Protein AF-A0A7Z1R2V1-F1 (afdb_monomer_lite)

Foldseek 3Di:
DDDDDDDDDDDDDDDDDDDDDDDDDDDDDDDDDDDDDDDDDDDDDDDDDDDDDDDPPDDDPPPAAEDECQVPDPPRLQVVLVVCLVVVDFWYKYKHQAPVSVVQNCVSLVVLVWDWDWDDPPPRIIIITIGRDCVSVVVVVCPPPPPDPPPPPPPCVPPVDDQAEEEEEEACFQDDDDRVVRNVVVLVVLLVLLVDPDHGQEYEYEHNRQVCQFPPRPCVVSLVSCVVSNYAYEYEPSNCVVVVGPVGRHHHYYDTPVVVVSSVSRGPYYHYD

Sequence (273 aa):
MSRYTVKVWVFCWVSVWSRLSTPRPSMTTSCRVGSPSMIPPTNSVRRDASSTGVGIESQPEVSVREIDVRSLACPGPVLRLRELLDAGERQLRFHVADQLSRSNVTRFAASRGAEVVVDDPGDGSFVLTITAGTAAARAQADKAALLACDVPADTAAATGARRPQVVQVTGATMGAGDDELGALLLRSFLKTQAQLERRPDTIVFYNRGVFLCCEGSPLLDDLRALEEAGVEIIACGTCLNFFELVDRFAVGRVTDMLEIAGRLAGAGSIVRP

Secondary structure (DSSP, 8-state):
-----------------------PPP--------------------------------------EEEE-TTPPTTHHHHHHHHHHHTT--EEEEEESSHHHHHHHHHHHHHTTEEEEEE--SSS-EEEEEEE-GGGGGGGS-TTTSS------SGGGGT-PPPPEEEEE-SSSSSSS-HHHHHHHHHHHHHHHTTSSS--SEEEE-GGGGGGGBTT-TTHHHHHHHHHTT-EEEEEHHHHHHTT-GGGB-SSEEE-HHHHHHHHHT-SEEE--

pLDDT: mean 71.89, std 26.33, range [25.78, 98.44]

Structure (mmCIF, N/CA/C/O backbone):
data_AF-A0A7Z1R2V1-F1
#
_entry.id   AF-A0A7Z1R2V1-F1
#
loop_
_atom_site.group_PDB
_atom_site.id
_atom_site.type_symbol
_atom_site.label_atom_id
_atom_site.label_alt_id
_atom_site.label_comp_id
_atom_site.label_asym_id
_atom_site.label_entity_id
_atom_site.label_seq_id
_atom_site.pdbx_PDB_ins_code
_atom_site.Cartn_x
_atom_site.Cartn_y
_atom_site.Cartn_z
_atom_site.occupancy
_atom_site.B_iso_or_equiv
_atom_site.auth_seq_id
_atom_site.auth_comp_id
_atom_site.auth_asym_id
_atom_site.auth_atom_id
_atom_site.pdbx_PDB_model_num
ATOM 1 N N . MET A 1 1 ? 47.683 -11.686 -16.803 1.00 46.91 1 MET A N 1
ATOM 2 C CA . MET A 1 1 ? 48.077 -10.407 -17.433 1.00 46.91 1 MET A CA 1
ATOM 3 C C . MET A 1 1 ? 47.339 -10.265 -18.755 1.00 46.91 1 MET A C 1
ATOM 5 O O . MET A 1 1 ? 47.700 -10.948 -19.695 1.00 46.91 1 MET A O 1
ATOM 9 N N . SER A 1 2 ? 46.304 -9.428 -18.816 1.00 37.38 2 SER A N 1
ATOM 10 C CA . SER A 1 2 ? 45.979 -8.617 -19.998 1.00 37.38 2 SER A CA 1
ATOM 11 C C . SER A 1 2 ? 44.921 -7.595 -19.578 1.00 37.38 2 SER A C 1
ATOM 13 O O . SER A 1 2 ? 43.865 -7.960 -19.068 1.00 37.38 2 SER A O 1
ATOM 15 N N . ARG A 1 3 ? 45.289 -6.319 -19.674 1.00 40.97 3 ARG A N 1
ATOM 16 C CA . ARG A 1 3 ? 44.510 -5.121 -19.337 1.00 40.97 3 ARG A CA 1
ATOM 17 C C . ARG A 1 3 ? 43.962 -4.552 -20.640 1.00 40.97 3 ARG A C 1
ATOM 19 O O . ARG A 1 3 ? 44.794 -4.399 -21.513 1.00 40.97 3 ARG A O 1
ATOM 26 N N . TYR A 1 4 ? 42.698 -4.136 -20.727 1.00 37.12 4 TYR A N 1
ATOM 27 C CA . TYR A 1 4 ? 42.241 -3.018 -21.585 1.00 37.12 4 TYR A CA 1
ATOM 28 C C . TYR A 1 4 ? 40.873 -2.536 -21.054 1.00 37.12 4 TYR A C 1
ATOM 30 O O . TYR A 1 4 ? 39.927 -3.310 -21.023 1.00 37.12 4 TYR A O 1
ATOM 38 N N . THR A 1 5 ? 40.803 -1.437 -20.299 1.00 34.72 5 THR A N 1
ATOM 39 C CA . THR A 1 5 ? 40.659 -0.010 -20.680 1.00 34.72 5 THR A CA 1
ATOM 40 C C . THR A 1 5 ? 39.203 0.461 -20.642 1.00 34.72 5 THR A C 1
ATOM 42 O O . THR A 1 5 ? 38.379 0.129 -21.487 1.00 34.72 5 THR A O 1
ATOM 45 N N . VAL A 1 6 ? 38.950 1.286 -19.628 1.00 32.72 6 VAL A N 1
ATOM 46 C CA . VAL A 1 6 ? 37.738 2.048 -19.317 1.00 32.72 6 VAL A CA 1
ATOM 47 C C . VAL A 1 6 ? 37.502 3.132 -20.376 1.00 32.72 6 VAL A C 1
ATOM 49 O O . VAL A 1 6 ? 38.434 3.848 -20.741 1.00 32.72 6 VAL A O 1
ATOM 52 N N . LYS A 1 7 ? 36.252 3.311 -20.822 1.00 34.06 7 LYS A N 1
ATOM 53 C CA . LYS A 1 7 ? 35.793 4.548 -21.473 1.00 34.06 7 LYS A CA 1
ATOM 54 C C . LYS A 1 7 ? 34.734 5.209 -20.598 1.00 34.06 7 LYS A C 1
ATOM 56 O O . LYS A 1 7 ? 33.601 4.753 -20.520 1.00 34.06 7 LYS A O 1
ATOM 61 N N . VAL A 1 8 ? 35.161 6.284 -19.945 1.00 29.56 8 VAL A N 1
ATOM 62 C CA . VAL A 1 8 ? 34.332 7.253 -19.230 1.00 29.56 8 VAL A CA 1
ATOM 63 C C . VAL A 1 8 ? 33.624 8.127 -20.266 1.00 29.56 8 VAL A C 1
ATOM 65 O O . VAL A 1 8 ? 34.289 8.689 -21.135 1.00 29.56 8 VAL A O 1
ATOM 68 N N . TRP A 1 9 ? 32.304 8.272 -20.165 1.00 29.30 9 TRP A N 1
ATOM 69 C CA . TRP A 1 9 ? 31.582 9.388 -20.775 1.00 29.30 9 TRP A CA 1
ATOM 70 C C . TRP A 1 9 ? 31.126 10.325 -19.661 1.00 29.30 9 TRP A C 1
ATOM 72 O O . TRP A 1 9 ? 30.233 10.009 -18.883 1.00 29.30 9 TRP A O 1
ATOM 82 N N . VAL A 1 10 ? 31.799 11.471 -19.584 1.00 30.80 10 VAL A N 1
ATOM 83 C CA . VAL A 1 10 ? 31.373 12.642 -18.820 1.00 30.80 10 VAL A CA 1
ATOM 84 C C . VAL A 1 10 ? 30.364 13.387 -19.687 1.00 30.80 10 VAL A C 1
ATOM 86 O O . VAL A 1 10 ? 30.723 13.823 -20.778 1.00 30.80 10 VAL A O 1
ATOM 89 N N . PHE A 1 11 ? 29.134 13.575 -19.211 1.00 28.97 11 PHE A N 1
ATOM 90 C CA . PHE A 1 11 ? 28.284 14.660 -19.699 1.00 28.97 11 PHE A CA 1
ATOM 91 C C . PHE A 1 11 ? 27.876 15.549 -18.535 1.00 28.97 11 PHE A C 1
ATOM 93 O O . PHE A 1 11 ? 27.272 15.113 -17.558 1.00 28.97 11 PHE A O 1
ATOM 100 N N . CYS A 1 12 ? 28.316 16.797 -18.652 1.00 27.92 12 CYS A N 1
ATOM 101 C CA . CYS A 1 12 ? 28.167 17.849 -17.672 1.00 27.92 12 CYS A CA 1
ATOM 102 C C . CYS A 1 12 ? 26.801 18.529 -17.815 1.00 27.92 12 CYS A C 1
ATOM 104 O O . CYS A 1 12 ? 26.287 18.750 -18.910 1.00 27.92 12 CYS A O 1
ATOM 106 N N . TRP A 1 13 ? 26.271 18.855 -16.648 1.00 26.11 13 TRP A N 1
ATOM 107 C CA . TRP A 1 13 ? 25.067 19.597 -16.313 1.00 26.11 13 TRP A CA 1
ATOM 108 C C . TRP A 1 13 ? 25.037 21.010 -16.927 1.00 26.11 13 TRP A C 1
ATOM 110 O O . TRP A 1 13 ? 26.014 21.746 -16.813 1.00 26.11 13 TRP A O 1
ATOM 120 N N . VAL A 1 14 ? 23.883 21.442 -17.451 1.00 31.16 14 VAL A N 1
ATOM 121 C CA . VAL A 1 14 ? 23.495 22.864 -17.459 1.00 31.16 14 VAL A CA 1
ATOM 122 C C . VAL A 1 14 ? 22.026 22.975 -17.057 1.00 31.16 14 VAL A C 1
ATOM 124 O O . VAL A 1 14 ? 21.121 22.586 -17.792 1.00 31.16 14 VAL A O 1
ATOM 127 N N . SER A 1 15 ? 21.816 23.524 -15.866 1.00 34.66 15 SER A N 1
ATOM 128 C CA . SER A 1 15 ? 20.535 23.952 -15.315 1.00 34.66 15 SER A CA 1
ATOM 129 C C . SER A 1 15 ? 20.129 25.301 -15.908 1.00 34.66 15 SER A C 1
ATOM 131 O O . SER A 1 15 ? 20.902 26.250 -15.819 1.00 34.66 15 SER A O 1
ATOM 133 N N . VAL A 1 16 ? 18.896 25.437 -16.406 1.00 30.81 16 VAL A N 1
ATOM 134 C CA . VAL A 1 16 ? 18.216 26.741 -16.486 1.00 30.81 16 VAL A CA 1
ATOM 135 C C . VAL A 1 16 ? 16.768 26.565 -16.045 1.00 30.81 16 VAL A C 1
ATOM 137 O O . VAL A 1 16 ? 15.916 26.049 -16.761 1.00 30.81 16 VAL A O 1
ATOM 140 N N . TRP A 1 17 ? 16.521 27.009 -14.819 1.00 28.22 17 TRP A N 1
ATOM 141 C CA . TRP A 1 17 ? 15.216 27.197 -14.204 1.00 28.22 17 TRP A CA 1
ATOM 142 C C . TRP A 1 17 ? 14.900 28.693 -14.331 1.00 28.22 17 TRP A C 1
ATOM 144 O O . TRP A 1 17 ? 15.674 29.515 -13.839 1.00 28.22 17 TRP A O 1
ATOM 154 N N . SER A 1 18 ? 13.809 29.078 -15.001 1.00 32.69 18 SER A N 1
ATOM 155 C CA . SER A 1 18 ? 13.365 30.478 -15.032 1.00 32.69 18 SER A CA 1
ATOM 156 C C . SER A 1 18 ? 11.846 30.602 -14.891 1.00 32.69 18 SER A C 1
ATOM 158 O O . SER A 1 18 ? 11.084 30.256 -15.787 1.00 32.69 18 SER A O 1
ATOM 160 N N . ARG A 1 19 ? 11.463 31.079 -13.700 1.00 31.73 19 ARG A N 1
ATOM 161 C CA . ARG A 1 19 ? 10.367 32.003 -13.348 1.00 31.73 19 ARG A CA 1
ATOM 162 C C . ARG A 1 19 ? 9.143 32.072 -14.275 1.00 31.73 19 ARG A C 1
ATOM 164 O O . ARG A 1 19 ? 9.162 32.748 -15.297 1.00 31.73 19 ARG A O 1
ATOM 171 N N . LEU A 1 20 ? 8.013 31.582 -13.763 1.00 32.28 20 LEU A N 1
ATOM 172 C CA . LEU A 1 20 ? 6.681 32.107 -14.078 1.00 32.28 20 LEU A CA 1
ATOM 173 C C . LEU A 1 20 ? 6.189 32.945 -12.889 1.00 32.28 20 LEU A C 1
ATOM 175 O O . LEU A 1 20 ? 6.054 32.456 -11.769 1.00 32.28 20 LEU A O 1
ATOM 179 N N . SER A 1 21 ? 5.964 34.234 -13.121 1.00 34.50 21 SER A N 1
ATOM 180 C CA . SER A 1 21 ? 5.310 35.157 -12.190 1.00 34.50 21 SER A CA 1
ATOM 181 C C . SER A 1 21 ? 4.654 36.268 -13.000 1.00 34.50 21 SER A C 1
ATOM 183 O O . SER A 1 21 ? 5.355 37.166 -13.447 1.00 34.50 21 SER A O 1
ATOM 185 N N . THR A 1 22 ? 3.332 36.229 -13.161 1.00 35.66 22 THR A N 1
ATOM 186 C CA . THR A 1 22 ? 2.502 37.408 -13.467 1.00 35.66 22 THR A CA 1
ATOM 187 C C . THR A 1 22 ? 1.061 37.204 -12.960 1.00 35.66 22 THR A C 1
ATOM 189 O O . THR A 1 22 ? 0.658 36.067 -12.709 1.00 35.66 22 THR A O 1
ATOM 192 N N . PRO A 1 23 ? 0.315 38.298 -12.694 1.00 40.12 23 PRO A N 1
ATOM 193 C CA . PRO A 1 23 ? -0.660 38.366 -11.605 1.00 40.12 23 PRO A CA 1
ATOM 194 C C . PRO A 1 23 ? -2.137 38.328 -12.042 1.00 40.12 23 PRO A C 1
ATOM 196 O O . PRO A 1 23 ? -2.480 38.546 -13.201 1.00 40.12 23 PRO A O 1
ATOM 199 N N . ARG A 1 24 ? -3.018 38.104 -11.054 1.00 35.38 24 ARG A N 1
ATOM 200 C CA . ARG A 1 24 ? -4.484 38.272 -11.125 1.00 35.38 24 ARG A CA 1
ATOM 201 C C . ARG A 1 24 ? -4.883 39.719 -11.453 1.00 35.38 24 ARG A C 1
ATOM 203 O O . ARG A 1 24 ? -4.281 40.629 -10.883 1.00 35.38 24 ARG A O 1
ATOM 210 N N . PRO A 1 25 ? -6.004 39.937 -12.161 1.00 36.62 25 PRO A N 1
ATOM 211 C CA . PRO A 1 25 ? -6.799 41.143 -12.011 1.00 36.62 25 PRO A CA 1
ATOM 212 C C . PRO A 1 25 ? -8.054 40.887 -11.164 1.00 36.62 25 PRO A C 1
ATOM 214 O O . PRO A 1 25 ? -8.838 39.968 -11.395 1.00 36.62 25 PRO A O 1
ATOM 217 N N . SER A 1 26 ? -8.216 41.745 -10.163 1.00 32.16 26 SER A N 1
ATOM 218 C CA . SER A 1 26 ? -9.453 42.046 -9.452 1.00 32.16 26 SER A CA 1
ATOM 219 C C . SER A 1 26 ? -10.442 42.762 -10.369 1.00 32.16 26 SER A C 1
ATOM 221 O O . SER A 1 26 ? -10.036 43.692 -11.065 1.00 32.16 26 SER A O 1
ATOM 223 N N . MET A 1 27 ? -11.735 42.455 -10.272 1.00 31.33 27 MET A N 1
ATOM 224 C CA . MET A 1 27 ? -12.756 43.458 -10.556 1.00 31.33 27 MET A CA 1
ATOM 225 C C . MET A 1 27 ? -14.049 43.196 -9.788 1.00 31.33 27 MET A C 1
ATOM 227 O O . MET A 1 27 ? -14.437 42.069 -9.495 1.00 31.33 27 MET A O 1
ATOM 231 N N . THR A 1 28 ? -14.622 44.319 -9.401 1.00 30.09 28 THR A N 1
ATOM 232 C CA . THR A 1 28 ? -15.543 44.579 -8.310 1.00 30.09 28 THR A CA 1
ATOM 233 C C . THR A 1 28 ? -16.972 44.738 -8.836 1.00 30.09 28 THR A C 1
ATOM 235 O O . THR A 1 28 ? -17.171 45.166 -9.968 1.00 30.09 28 THR A O 1
ATOM 238 N N . THR A 1 29 ? -17.936 44.537 -7.932 1.00 30.02 29 THR A N 1
ATOM 239 C CA . THR A 1 29 ? -19.252 45.207 -7.891 1.00 30.02 29 THR A CA 1
ATOM 240 C C . THR A 1 29 ? -20.358 44.691 -8.821 1.00 30.02 29 THR A C 1
ATOM 242 O O . THR A 1 29 ? -20.340 44.911 -10.024 1.00 30.02 29 THR A O 1
ATOM 245 N N . SER A 1 30 ? -21.435 44.162 -8.226 1.00 30.61 30 SER A N 1
ATOM 246 C CA . SER A 1 30 ? -22.719 44.887 -8.113 1.00 30.61 30 SER A CA 1
ATOM 247 C C . SER A 1 30 ? -23.856 43.943 -7.702 1.00 30.61 30 SER A C 1
ATOM 249 O O . SER A 1 30 ? -24.272 43.075 -8.466 1.00 30.61 30 SER A 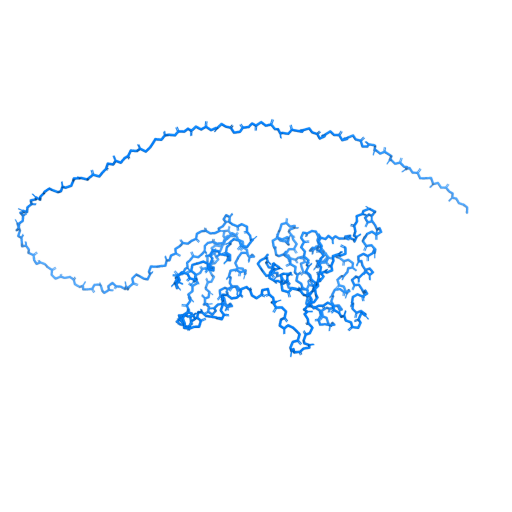O 1
ATOM 251 N N . CYS A 1 31 ? -24.388 44.147 -6.496 1.00 27.27 31 CYS A N 1
ATOM 252 C CA . CYS A 1 31 ? -25.684 43.623 -6.074 1.00 27.27 31 CYS A CA 1
ATOM 253 C C . CYS A 1 31 ? -26.815 44.333 -6.832 1.00 27.27 31 CYS A C 1
ATOM 255 O O . CYS A 1 31 ? -26.863 45.563 -6.837 1.00 27.27 31 CYS A O 1
ATOM 257 N N . ARG A 1 32 ? -27.807 43.585 -7.330 1.00 32.50 32 ARG A N 1
ATOM 258 C CA . ARG A 1 32 ? -29.180 44.096 -7.463 1.00 32.50 32 ARG A CA 1
ATOM 259 C C . ARG A 1 32 ? -30.203 43.050 -7.040 1.00 32.50 32 ARG A C 1
ATOM 261 O O . ARG A 1 32 ? -30.251 41.943 -7.558 1.00 32.50 32 ARG A O 1
ATOM 268 N N . VAL A 1 33 ? -30.998 43.479 -6.069 1.00 32.75 33 VAL A N 1
ATOM 269 C CA . VAL A 1 33 ? -32.205 42.859 -5.532 1.00 32.75 33 VAL A CA 1
ATOM 270 C C . VAL A 1 33 ? -33.361 43.123 -6.501 1.00 32.75 33 VAL A C 1
ATOM 272 O O . VAL A 1 33 ? -33.457 44.220 -7.051 1.00 32.75 33 VAL A O 1
ATOM 275 N N . GLY A 1 34 ? -34.251 42.146 -6.671 1.00 29.03 34 GLY A N 1
ATOM 276 C CA . GLY A 1 34 ? -35.520 42.320 -7.374 1.00 29.03 34 GLY A CA 1
ATOM 277 C C . GLY A 1 34 ? -36.377 41.057 -7.325 1.00 29.03 34 GLY A C 1
ATOM 278 O O . GLY A 1 34 ? -36.199 40.150 -8.128 1.00 29.03 34 GLY A O 1
ATOM 279 N N . SER A 1 35 ? -37.298 41.004 -6.369 1.00 31.19 35 SER A N 1
ATOM 280 C CA . SER A 1 35 ? -38.462 40.107 -6.316 1.00 31.19 35 SER A CA 1
ATOM 281 C C . SER A 1 35 ? -39.740 40.945 -6.566 1.00 31.19 35 SER A C 1
ATOM 283 O O . SER A 1 35 ? -39.633 42.159 -6.736 1.00 31.19 35 SER A O 1
ATOM 285 N N . PRO A 1 36 ? -40.963 40.388 -6.483 1.00 48.25 36 PRO A N 1
ATOM 286 C CA . PRO A 1 36 ? -41.608 39.413 -7.372 1.00 48.25 36 PRO A CA 1
ATOM 287 C C . PRO A 1 36 ? -42.964 39.949 -7.916 1.00 48.25 36 PRO A C 1
ATOM 289 O O . PRO A 1 36 ? -43.513 40.908 -7.382 1.00 48.25 36 PRO A O 1
ATOM 292 N N . SER A 1 37 ? -43.572 39.315 -8.927 1.00 30.06 37 SER A N 1
ATOM 293 C CA . SER A 1 37 ? -45.009 39.507 -9.241 1.00 30.06 37 SER A CA 1
ATOM 294 C C . SER A 1 37 ? -45.525 38.306 -10.049 1.00 30.06 37 SER A C 1
ATOM 296 O O . SER A 1 37 ? -44.931 37.976 -11.069 1.00 30.06 37 SER A O 1
ATOM 298 N N . MET A 1 38 ? -46.368 37.426 -9.501 1.00 30.34 38 MET A N 1
ATOM 299 C CA . MET A 1 38 ? -47.821 37.502 -9.246 1.00 30.34 38 MET A CA 1
ATOM 300 C C . MET A 1 38 ? -48.680 37.154 -10.483 1.00 30.34 38 MET A C 1
ATOM 302 O O . MET A 1 38 ? -48.611 37.781 -11.534 1.00 30.34 38 MET A O 1
ATOM 306 N N . ILE A 1 39 ? -49.464 36.089 -10.294 1.00 37.47 39 ILE A N 1
ATOM 307 C CA . ILE A 1 39 ? -50.440 35.428 -11.179 1.00 37.47 39 ILE A CA 1
ATOM 308 C C . ILE A 1 39 ? -51.632 36.369 -11.463 1.00 37.47 39 ILE A C 1
ATOM 310 O O . ILE A 1 39 ? -51.925 37.229 -10.630 1.00 37.47 39 ILE A O 1
ATOM 314 N N . PRO A 1 40 ? -52.385 36.181 -12.566 1.00 40.06 40 PRO A N 1
ATOM 315 C CA . PRO A 1 40 ? -53.783 35.758 -12.394 1.00 40.06 40 PRO A CA 1
ATOM 316 C C . PRO A 1 40 ? -54.272 34.686 -13.403 1.00 40.06 40 PRO A C 1
ATOM 318 O O . PRO A 1 40 ? -53.577 34.368 -14.368 1.00 40.06 40 PRO A O 1
ATOM 321 N N . PRO A 1 41 ? -55.460 34.094 -13.153 1.00 52.59 41 PRO A N 1
ATOM 322 C CA 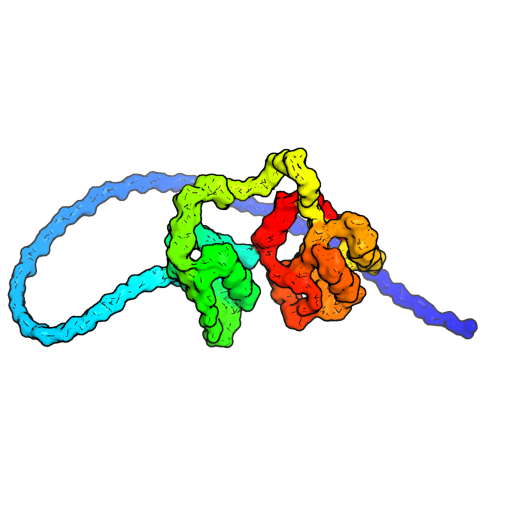. PRO A 1 41 ? -55.922 32.830 -13.730 1.00 52.59 41 PRO A CA 1
ATOM 323 C C . PRO A 1 41 ? -56.932 33.030 -14.871 1.00 52.59 41 PRO A C 1
ATOM 325 O O . PRO A 1 41 ? -57.427 34.132 -15.076 1.00 52.59 41 PRO A O 1
ATOM 328 N N . THR A 1 42 ? -57.342 31.955 -15.551 1.00 32.94 42 THR A N 1
ATOM 329 C CA . THR A 1 42 ? -58.744 31.783 -15.983 1.00 32.94 42 THR A CA 1
ATOM 330 C C . THR A 1 42 ? -59.053 30.329 -16.337 1.00 32.94 42 THR A C 1
ATOM 332 O O . THR A 1 42 ? -58.212 29.573 -16.811 1.00 32.94 42 THR A O 1
ATOM 335 N N . ASN A 1 43 ? -60.288 29.956 -16.021 1.00 33.25 43 ASN A N 1
ATOM 336 C CA . ASN A 1 43 ? -60.868 28.624 -15.985 1.00 33.25 43 ASN A CA 1
ATOM 337 C C . ASN A 1 43 ? -61.971 28.539 -17.059 1.00 33.25 43 ASN A C 1
ATOM 339 O O . ASN A 1 43 ? -62.803 29.442 -17.122 1.00 33.25 43 ASN A O 1
ATOM 343 N N . SER A 1 44 ? -62.024 27.464 -17.848 1.00 33.22 44 SER A N 1
ATOM 344 C CA . SER A 1 44 ? -63.218 27.031 -18.606 1.00 33.22 44 SER A CA 1
ATOM 345 C C . SER A 1 44 ? -63.016 25.566 -19.040 1.00 33.22 44 SER A C 1
ATOM 347 O O . SER A 1 44 ? -62.196 25.302 -19.908 1.00 33.22 44 SER A O 1
ATOM 349 N N . VAL A 1 45 ? -63.493 24.552 -18.311 1.00 31.48 45 VAL A N 1
ATOM 350 C CA . VAL A 1 45 ? -64.875 24.028 -18.215 1.00 31.48 45 VAL A CA 1
ATOM 351 C C . VAL A 1 45 ? -65.342 23.269 -19.477 1.00 31.48 45 VAL A C 1
ATOM 353 O O . VAL A 1 45 ? -65.690 23.894 -20.472 1.00 31.48 45 VAL A O 1
ATOM 356 N N . ARG A 1 46 ? -65.523 21.940 -19.283 1.00 29.36 46 ARG A N 1
ATOM 357 C CA . ARG A 1 46 ? -66.431 20.960 -19.956 1.00 29.36 46 ARG A CA 1
ATOM 358 C C . ARG A 1 46 ? -65.988 20.426 -21.340 1.00 29.36 46 ARG A C 1
ATOM 360 O O . ARG A 1 46 ? -65.471 21.184 -22.136 1.00 29.36 46 ARG A O 1
ATOM 367 N N . ARG A 1 47 ? -66.204 19.155 -21.724 1.00 29.08 47 ARG A N 1
ATOM 368 C CA . ARG A 1 47 ? -67.081 18.071 -21.225 1.00 29.08 47 ARG A CA 1
ATOM 369 C C . ARG A 1 47 ? -66.674 16.706 -21.844 1.00 29.08 47 ARG A C 1
ATOM 371 O O . ARG A 1 47 ? -66.196 16.691 -22.968 1.00 29.08 47 ARG A O 1
ATOM 378 N N . ASP A 1 48 ? -66.961 15.638 -21.094 1.00 27.53 48 ASP A N 1
ATOM 379 C CA . ASP A 1 48 ? -67.399 14.268 -21.449 1.00 27.53 48 ASP A CA 1
ATOM 380 C C . ASP A 1 48 ? -66.642 13.377 -22.459 1.00 27.53 48 ASP A C 1
ATOM 382 O O . ASP A 1 48 ? -66.544 13.683 -23.640 1.00 27.53 48 ASP A O 1
ATOM 386 N N . ALA A 1 49 ? -66.270 12.174 -21.988 1.00 27.86 49 ALA A N 1
ATOM 387 C CA . ALA A 1 49 ? -66.865 10.878 -22.380 1.00 27.86 49 ALA A CA 1
ATOM 388 C C . ALA A 1 49 ? -65.848 9.714 -22.333 1.00 27.86 49 ALA A C 1
ATOM 390 O O . ALA A 1 49 ? -64.978 9.575 -23.182 1.00 27.86 49 ALA A O 1
ATOM 391 N N . SER A 1 50 ? -66.013 8.875 -21.307 1.00 29.55 50 SER A N 1
ATOM 392 C CA . SER A 1 50 ? -65.870 7.409 -21.293 1.00 29.55 50 SER A CA 1
ATOM 393 C C . SER A 1 50 ? -65.052 6.704 -22.391 1.00 29.55 50 SER A C 1
ATOM 395 O O . SER A 1 50 ? -65.524 6.561 -23.515 1.00 29.55 50 SER A O 1
ATOM 397 N N . SER A 1 51 ? -63.990 6.007 -21.981 1.00 30.34 51 SER A N 1
ATOM 398 C CA . SER A 1 51 ? -63.816 4.592 -22.342 1.00 30.34 51 SER A CA 1
ATOM 399 C C . SER A 1 51 ? -62.796 3.910 -21.431 1.00 30.34 51 SER A C 1
ATOM 401 O O . SER A 1 51 ? -61.641 4.310 -21.338 1.00 30.34 51 SER A O 1
ATOM 403 N N . THR A 1 52 ? -63.284 2.870 -20.769 1.00 31.91 52 THR A N 1
ATOM 404 C CA . THR A 1 52 ? -62.580 1.737 -20.161 1.00 31.91 52 THR A CA 1
ATOM 405 C C . THR A 1 52 ? -61.240 1.382 -20.812 1.00 31.91 52 THR A C 1
ATOM 407 O O . THR A 1 52 ? -61.189 1.128 -22.013 1.00 31.91 52 THR A O 1
ATOM 410 N N . GLY A 1 53 ? -60.189 1.248 -20.002 1.00 28.44 53 GLY A N 1
ATOM 411 C CA . GLY A 1 53 ? -58.895 0.739 -20.449 1.00 28.44 53 GLY A CA 1
ATOM 412 C C . GLY A 1 53 ? -57.964 0.451 -19.277 1.00 28.44 53 GLY A C 1
ATOM 413 O O . GLY A 1 53 ? -57.255 1.339 -18.834 1.00 28.44 53 GLY A O 1
ATOM 414 N N . VAL A 1 54 ? -58.062 -0.781 -18.769 1.00 29.98 54 VAL A N 1
ATOM 415 C CA . VAL A 1 54 ? -57.023 -1.611 -18.129 1.00 29.98 54 VAL A CA 1
ATOM 416 C C . VAL A 1 54 ? -55.917 -0.866 -17.369 1.00 29.98 54 VAL A C 1
ATOM 418 O O . VAL A 1 54 ? -55.021 -0.266 -17.957 1.00 29.98 54 VAL A O 1
ATOM 421 N N . GLY A 1 55 ? -55.951 -1.002 -16.041 1.00 30.17 55 GLY A N 1
ATOM 422 C CA . GLY A 1 55 ? -54.869 -0.587 -15.160 1.00 30.17 55 GLY A CA 1
ATOM 423 C C . GLY A 1 55 ? -53.551 -1.250 -15.549 1.00 30.17 55 GLY A C 1
ATOM 424 O O . GLY A 1 55 ? -53.410 -2.468 -15.475 1.00 30.17 55 GLY A O 1
ATOM 425 N N . ILE A 1 56 ? -52.587 -0.425 -15.942 1.00 34.28 56 ILE A N 1
ATOM 426 C CA . ILE A 1 56 ? -51.175 -0.753 -15.806 1.00 34.28 56 ILE A CA 1
ATOM 427 C C . ILE A 1 56 ? -50.796 -0.184 -14.449 1.00 34.28 56 ILE A C 1
ATOM 429 O O . ILE A 1 56 ? -50.650 1.024 -14.277 1.00 34.28 56 ILE A O 1
ATOM 433 N N . GLU A 1 57 ? -50.757 -1.078 -13.471 1.00 33.31 57 GLU A N 1
ATOM 434 C CA . GLU A 1 57 ? -50.224 -0.829 -12.144 1.00 33.31 57 GLU A CA 1
ATOM 435 C C . GLU A 1 57 ? -48.758 -0.418 -12.320 1.00 33.31 57 GLU A C 1
ATOM 437 O O . GLU A 1 57 ? -47.877 -1.231 -12.599 1.00 33.31 57 GLU A O 1
ATOM 442 N N . SER A 1 58 ? -48.532 0.895 -12.298 1.00 40.53 58 SER A N 1
ATOM 443 C CA . SER A 1 58 ? -47.219 1.510 -12.410 1.00 40.53 58 SER A CA 1
ATOM 444 C C . SER A 1 58 ? -46.378 1.046 -11.230 1.00 40.53 58 SER A C 1
ATOM 446 O O . SER A 1 58 ? -46.668 1.388 -10.081 1.00 40.53 58 SER A O 1
ATOM 448 N N . GLN A 1 59 ? -45.354 0.246 -11.520 1.00 38.19 59 GLN A N 1
ATOM 449 C CA . GLN A 1 59 ? -44.340 -0.123 -10.543 1.00 38.19 59 GLN A CA 1
ATOM 450 C C . GLN A 1 59 ? -43.709 1.144 -9.951 1.00 38.19 59 GLN A C 1
ATOM 452 O O . GLN A 1 59 ? -43.575 2.141 -10.665 1.00 38.19 59 GLN A O 1
ATOM 457 N N . PRO A 1 60 ? -43.340 1.144 -8.659 1.00 40.44 60 PRO A N 1
ATOM 458 C CA . PRO A 1 60 ? -42.734 2.312 -8.046 1.00 40.44 60 PRO A CA 1
ATOM 459 C C . PRO A 1 60 ? -41.388 2.563 -8.728 1.00 40.44 60 PRO A C 1
ATOM 461 O O . PRO A 1 60 ? -40.476 1.744 -8.620 1.00 40.44 60 PRO A O 1
ATOM 464 N N . GLU A 1 61 ? -41.269 3.682 -9.443 1.00 40.69 61 GLU A N 1
ATOM 465 C CA . GLU A 1 61 ? -39.979 4.201 -9.889 1.00 40.69 61 GLU A CA 1
ATOM 466 C C . GLU A 1 61 ? -39.138 4.464 -8.642 1.00 40.69 61 GLU A C 1
ATOM 468 O O . GLU A 1 61 ? -39.291 5.478 -7.958 1.00 40.69 61 GLU A O 1
ATOM 473 N N . VAL A 1 62 ? -38.271 3.514 -8.297 1.00 51.03 62 VAL A N 1
ATOM 474 C CA . VAL A 1 62 ? -37.253 3.779 -7.296 1.00 51.03 62 VAL A CA 1
ATOM 475 C C . VAL A 1 62 ? -36.242 4.685 -7.975 1.00 51.03 62 VAL A C 1
ATOM 477 O O . VAL A 1 62 ? -35.590 4.293 -8.940 1.00 51.03 62 VAL A O 1
ATOM 480 N N . SER A 1 63 ? -36.188 5.938 -7.534 1.00 57.09 63 SER A N 1
ATOM 481 C CA . SER A 1 63 ? -35.327 6.962 -8.111 1.00 57.09 63 SER A CA 1
ATOM 482 C C . SER A 1 63 ? -33.862 6.621 -7.831 1.00 57.09 63 SER A C 1
ATOM 484 O O . SER A 1 63 ? -33.289 7.058 -6.831 1.00 57.09 63 SER A O 1
ATOM 486 N N . VAL A 1 64 ? -33.261 5.801 -8.691 1.00 73.81 64 VAL A N 1
ATOM 487 C CA . VAL A 1 64 ? -31.835 5.485 -8.647 1.00 73.81 64 VAL A CA 1
ATOM 488 C C . VAL A 1 64 ? -31.071 6.740 -9.048 1.00 73.81 64 VAL A C 1
ATOM 490 O O . VAL A 1 64 ? -31.217 7.247 -10.159 1.00 73.81 64 VAL A O 1
ATOM 493 N N . ARG A 1 65 ? -30.252 7.267 -8.137 1.00 82.25 65 ARG A N 1
ATOM 494 C CA . ARG A 1 65 ? -29.449 8.457 -8.419 1.00 82.25 65 ARG A CA 1
ATOM 495 C C . ARG A 1 65 ? -28.199 8.057 -9.198 1.00 82.25 65 ARG A C 1
ATOM 497 O O . ARG A 1 65 ? -27.334 7.370 -8.654 1.00 82.25 65 ARG A O 1
ATOM 504 N N . GLU A 1 66 ? -28.098 8.496 -10.449 1.00 86.38 66 GLU A N 1
ATOM 505 C CA . GLU A 1 66 ? -26.902 8.307 -11.277 1.00 86.38 66 GLU A CA 1
ATOM 506 C C . GLU A 1 66 ? -25.822 9.343 -10.938 1.00 86.38 66 GLU A C 1
ATOM 508 O O . GLU A 1 66 ? -26.079 10.550 -10.886 1.00 86.38 66 GLU A O 1
ATOM 513 N N . ILE A 1 67 ? -24.599 8.870 -10.691 1.00 88.88 67 ILE A N 1
ATOM 514 C CA . ILE A 1 67 ? -23.423 9.689 -10.395 1.00 88.88 67 ILE A CA 1
ATOM 515 C C . ILE A 1 67 ? -22.256 9.225 -11.264 1.00 88.88 67 ILE A C 1
ATOM 517 O O . ILE A 1 67 ? -21.827 8.073 -11.204 1.00 88.88 67 ILE A O 1
ATOM 521 N N . ASP A 1 68 ? -21.693 10.156 -12.026 1.00 88.62 68 ASP A N 1
ATOM 522 C CA . ASP A 1 68 ? -20.460 9.931 -12.772 1.00 88.62 68 ASP A CA 1
ATOM 523 C C . ASP A 1 68 ? -19.249 10.373 -11.942 1.00 88.62 68 ASP A C 1
ATOM 525 O O . ASP A 1 68 ? -19.118 11.546 -11.583 1.00 88.62 68 ASP A O 1
ATOM 529 N N . VAL A 1 69 ? -18.369 9.424 -11.615 1.00 86.56 69 VAL A N 1
ATOM 530 C CA . VAL A 1 69 ? -17.109 9.674 -10.899 1.00 86.56 69 VAL A CA 1
ATOM 531 C C . VAL A 1 69 ? -15.885 9.302 -11.735 1.00 86.56 69 VAL A C 1
ATOM 533 O O . VAL A 1 69 ? -14.776 9.267 -11.204 1.00 86.56 69 VAL A O 1
ATOM 536 N N . ARG A 1 70 ? -16.047 9.058 -13.043 1.00 83.75 70 ARG A N 1
ATOM 537 C CA . ARG A 1 70 ? -14.951 8.658 -13.943 1.00 83.75 70 ARG A CA 1
ATOM 538 C C . ARG A 1 70 ? -13.824 9.690 -14.024 1.00 83.75 70 ARG A C 1
ATOM 540 O O . ARG A 1 70 ? -12.683 9.339 -14.292 1.00 83.75 70 ARG A O 1
ATOM 547 N N . SER A 1 71 ? -14.125 10.961 -13.768 1.00 82.31 71 SER A N 1
ATOM 548 C CA . SER A 1 71 ? -13.147 12.055 -13.775 1.00 82.31 71 SER A CA 1
ATOM 549 C C . SER A 1 71 ? -12.344 12.191 -12.475 1.00 82.31 71 SER A C 1
ATOM 551 O O . SER A 1 71 ? -11.413 12.995 -12.413 1.00 82.31 71 SER A O 1
ATOM 553 N N . LEU A 1 72 ? -12.697 11.448 -11.422 1.00 78.31 72 LEU A N 1
ATOM 554 C CA . LEU A 1 72 ? -12.090 11.600 -10.107 1.00 78.31 72 LEU A CA 1
ATOM 555 C C . LEU A 1 72 ? -10.955 10.598 -9.904 1.00 78.31 72 LEU A C 1
ATOM 557 O O . LEU A 1 72 ? -11.173 9.391 -9.838 1.00 78.31 72 LEU A O 1
ATOM 561 N N . ALA A 1 73 ? -9.744 11.113 -9.691 1.00 75.69 73 ALA A N 1
ATOM 562 C CA . ALA A 1 73 ? -8.647 10.296 -9.191 1.00 75.69 73 ALA A CA 1
ATOM 563 C C . ALA A 1 73 ? -8.940 9.818 -7.759 1.00 75.69 73 ALA A C 1
ATOM 565 O O . ALA A 1 73 ? -9.562 10.519 -6.956 1.00 75.69 73 ALA A O 1
ATOM 566 N N . CYS A 1 74 ? -8.454 8.628 -7.412 1.00 69.50 74 CYS A N 1
ATOM 567 C CA . CYS A 1 74 ? -8.538 8.105 -6.052 1.00 69.50 74 CYS A CA 1
ATOM 568 C C . CYS A 1 74 ? -7.906 9.088 -5.034 1.00 69.50 74 CYS A C 1
ATOM 570 O O . CYS A 1 74 ? -6.779 9.537 -5.258 1.00 69.50 74 CYS A O 1
ATOM 572 N N . PRO A 1 75 ? -8.577 9.396 -3.902 1.00 74.19 75 PRO A N 1
ATOM 573 C CA . PRO A 1 75 ? -9.738 8.692 -3.331 1.00 74.19 75 PRO A CA 1
ATOM 574 C C . PRO A 1 75 ? -11.117 9.286 -3.691 1.00 74.19 75 PRO A C 1
ATOM 576 O O . PRO A 1 75 ? -12.112 8.949 -3.051 1.00 74.19 75 PRO A O 1
ATOM 579 N N . GLY A 1 76 ? -11.211 10.158 -4.697 1.00 83.12 76 GLY A N 1
ATOM 580 C CA . GLY A 1 76 ? -12.426 10.908 -5.038 1.00 83.12 76 GLY A CA 1
ATOM 581 C C . GLY A 1 76 ? -13.713 10.075 -5.188 1.00 83.12 76 GLY A C 1
ATOM 582 O O . GLY A 1 76 ? -14.698 10.424 -4.536 1.00 83.12 76 GLY A O 1
ATOM 583 N N . PRO A 1 77 ? -13.731 8.955 -5.944 1.00 84.62 77 PRO A N 1
ATOM 584 C CA . PRO A 1 77 ? -14.918 8.100 -6.074 1.00 84.62 77 PRO A CA 1
ATOM 585 C C . PRO A 1 77 ? -15.451 7.574 -4.732 1.00 84.62 77 PRO A C 1
ATOM 587 O O . PRO A 1 77 ? -16.654 7.589 -4.478 1.00 84.62 77 PRO A O 1
ATOM 590 N N . VAL A 1 78 ? -14.545 7.162 -3.841 1.00 84.31 78 VAL A N 1
ATOM 591 C CA . VAL A 1 78 ? -14.879 6.617 -2.517 1.00 84.31 78 VAL A CA 1
ATOM 592 C C . VAL A 1 78 ? -15.411 7.711 -1.593 1.00 84.31 78 VAL A C 1
ATOM 594 O O . VAL A 1 78 ? -16.405 7.513 -0.897 1.00 84.31 78 VAL A O 1
ATOM 597 N N . LEU A 1 79 ? -14.788 8.894 -1.614 1.00 85.00 79 LEU A N 1
ATOM 598 C CA . LEU A 1 79 ? -15.252 10.041 -0.832 1.00 85.00 79 LEU A CA 1
ATOM 599 C C . LEU A 1 79 ? -16.642 10.494 -1.274 1.00 85.00 79 LEU A C 1
ATOM 601 O O . LEU A 1 79 ? -17.487 10.771 -0.425 1.00 85.00 79 LEU A O 1
ATOM 605 N N . ARG A 1 80 ? -16.902 10.496 -2.585 1.00 86.50 80 ARG A N 1
ATOM 606 C CA . ARG A 1 80 ? -18.213 10.860 -3.117 1.00 86.50 80 ARG A CA 1
ATOM 607 C C . ARG A 1 80 ? -19.296 9.870 -2.698 1.00 86.50 80 ARG A C 1
ATOM 609 O O . ARG A 1 80 ? -20.392 10.286 -2.332 1.00 86.50 80 ARG A O 1
ATOM 616 N N . LEU A 1 81 ? -18.985 8.574 -2.712 1.00 87.06 81 LEU A N 1
ATOM 617 C CA . LEU A 1 81 ? -19.886 7.547 -2.193 1.00 87.06 81 LEU A CA 1
ATOM 618 C C . LEU A 1 81 ? -20.163 7.745 -0.700 1.00 87.06 81 LEU A C 1
ATOM 620 O O . LEU A 1 81 ? -21.319 7.703 -0.287 1.00 87.06 81 LEU A O 1
ATOM 624 N N . ARG A 1 82 ? -19.125 8.008 0.100 1.00 85.75 82 ARG A N 1
ATOM 625 C CA . ARG A 1 82 ? -19.271 8.293 1.532 1.00 85.75 82 ARG A CA 1
ATOM 626 C C . ARG A 1 82 ? -20.236 9.448 1.784 1.00 85.75 82 ARG A C 1
ATOM 628 O O . ARG A 1 82 ? -21.167 9.282 2.557 1.00 85.75 82 ARG A O 1
ATOM 635 N N . GLU A 1 83 ? -20.042 10.580 1.108 1.00 86.44 83 GLU A N 1
ATOM 636 C CA . GLU A 1 83 ? -20.910 11.758 1.244 1.00 86.44 83 GLU A CA 1
ATOM 637 C C . GLU A 1 83 ? -22.385 11.434 0.977 1.00 86.44 83 GLU A C 1
ATOM 639 O O . GLU A 1 83 ? -23.257 11.915 1.694 1.00 86.44 83 GLU A O 1
ATOM 644 N N . LEU A 1 84 ? -22.670 10.618 -0.041 1.00 88.25 84 LEU A N 1
ATOM 645 C CA . LEU A 1 84 ? -24.038 10.266 -0.425 1.00 88.25 84 LEU A CA 1
ATOM 646 C C . LEU A 1 84 ? -24.683 9.279 0.552 1.00 88.25 84 LEU A C 1
ATOM 648 O O . LEU A 1 84 ? -25.838 9.465 0.932 1.00 88.25 84 LEU A O 1
ATOM 652 N N . LEU A 1 85 ? -23.934 8.272 1.006 1.00 86.12 85 LEU A N 1
ATOM 653 C CA . LEU A 1 85 ? -24.412 7.341 2.030 1.00 86.12 85 LEU A CA 1
ATOM 654 C C . LEU A 1 85 ? -24.651 8.053 3.369 1.00 86.12 85 LEU A C 1
ATOM 656 O O . LEU A 1 85 ? -25.663 7.801 4.022 1.00 86.12 85 LEU A O 1
ATOM 660 N N . ASP A 1 86 ? -23.761 8.973 3.756 1.00 82.75 86 ASP A N 1
ATOM 661 C CA . ASP A 1 86 ? -23.893 9.777 4.976 1.00 82.75 86 ASP A CA 1
ATOM 662 C C . ASP A 1 86 ? -25.054 10.794 4.860 1.00 82.75 86 ASP A C 1
ATOM 664 O O . ASP A 1 86 ? -25.710 11.102 5.856 1.00 82.75 86 ASP A O 1
ATOM 668 N N . ALA A 1 87 ? -25.370 11.266 3.645 1.00 84.25 87 ALA A N 1
ATOM 669 C CA . ALA A 1 87 ? -26.564 12.070 3.352 1.00 84.25 87 ALA A CA 1
ATOM 670 C C . ALA A 1 87 ? -27.876 11.256 3.360 1.00 84.25 87 ALA A C 1
ATOM 672 O O . ALA A 1 87 ? -28.957 11.835 3.250 1.00 84.25 87 ALA A O 1
ATOM 673 N N . GLY A 1 88 ? -27.799 9.932 3.527 1.00 83.50 88 GLY A N 1
ATOM 674 C CA . GLY A 1 88 ? -28.951 9.045 3.668 1.00 83.50 88 GLY A CA 1
ATOM 675 C C . GLY A 1 88 ? -29.441 8.402 2.372 1.00 83.50 88 GLY A C 1
ATOM 676 O O . GLY A 1 88 ? -30.454 7.703 2.417 1.00 83.50 88 GLY A O 1
ATOM 677 N N . GLU A 1 89 ? -28.736 8.583 1.254 1.00 85.00 89 GLU A N 1
ATOM 678 C CA . GLU A 1 89 ? -29.065 7.942 -0.022 1.00 85.00 89 GLU A CA 1
ATOM 679 C C . GLU A 1 89 ? -28.871 6.423 0.067 1.00 85.00 89 GLU A C 1
ATOM 681 O O . GLU A 1 89 ? -27.895 5.940 0.649 1.00 85.00 89 GLU A O 1
ATOM 686 N N . ARG A 1 90 ? -29.802 5.651 -0.506 1.00 83.62 90 ARG A N 1
ATOM 687 C CA . ARG A 1 90 ? -29.816 4.178 -0.375 1.00 83.62 90 ARG A CA 1
ATOM 688 C C . ARG A 1 90 ? -29.738 3.416 -1.686 1.00 83.62 90 ARG A C 1
ATOM 690 O O . ARG A 1 90 ? -29.358 2.251 -1.655 1.00 83.62 90 ARG A O 1
ATOM 697 N N . GLN A 1 91 ? -30.060 4.062 -2.801 1.00 88.25 91 GLN A N 1
ATOM 698 C CA . GLN A 1 91 ? -29.913 3.499 -4.138 1.00 88.25 91 GLN A CA 1
ATOM 699 C C . GLN A 1 91 ? -29.108 4.451 -5.011 1.00 88.25 91 GLN A C 1
ATOM 701 O O . GLN A 1 91 ? -29.550 5.556 -5.328 1.00 88.25 91 GLN A O 1
ATOM 706 N N . LEU A 1 92 ? -27.904 4.021 -5.372 1.00 90.94 92 LEU A N 1
ATOM 707 C CA . LEU A 1 92 ? -26.929 4.824 -6.100 1.00 90.94 92 LEU A CA 1
ATOM 708 C C . LEU A 1 92 ? -26.412 4.029 -7.297 1.00 90.94 92 LEU A C 1
ATOM 710 O O . LEU A 1 92 ? -26.135 2.838 -7.168 1.00 90.94 92 LEU A O 1
ATOM 714 N N . ARG A 1 93 ? -26.226 4.689 -8.440 1.00 90.31 93 ARG A N 1
ATOM 715 C CA . ARG A 1 93 ? -25.604 4.100 -9.631 1.00 90.31 93 ARG A CA 1
ATOM 716 C C . ARG A 1 93 ? -24.365 4.908 -9.998 1.00 90.31 93 ARG A C 1
ATOM 718 O O . ARG A 1 93 ? -24.462 6.070 -10.377 1.00 90.31 93 ARG A O 1
ATOM 725 N N . PHE A 1 94 ? -23.194 4.314 -9.793 1.00 91.56 94 PHE A N 1
ATOM 726 C CA . PHE A 1 94 ? -21.886 4.943 -9.960 1.00 91.56 94 PHE A CA 1
ATOM 727 C C . PHE A 1 94 ? -21.249 4.514 -11.278 1.00 91.56 94 PHE A C 1
ATOM 729 O O . PHE A 1 94 ? -21.034 3.324 -11.486 1.00 91.56 94 PHE A O 1
ATOM 736 N N . HIS A 1 95 ? -20.862 5.469 -12.118 1.00 88.44 95 HIS A N 1
ATOM 737 C CA . HIS A 1 95 ? -19.996 5.204 -13.268 1.00 88.44 95 HIS A CA 1
ATOM 738 C C . HIS A 1 95 ? -18.541 5.425 -12.853 1.00 88.44 95 HIS A C 1
ATOM 740 O O . HIS A 1 95 ? -18.171 6.530 -12.449 1.00 88.44 95 HIS A 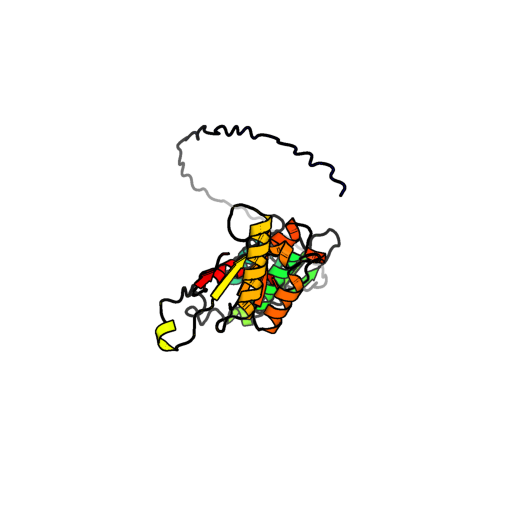O 1
ATOM 746 N N . VAL A 1 96 ? -17.716 4.380 -12.933 1.00 87.06 96 VAL A N 1
ATOM 747 C CA . VAL A 1 96 ? -16.296 4.404 -12.549 1.00 87.06 96 VAL A CA 1
ATOM 748 C C . VAL A 1 96 ? -15.401 4.125 -13.756 1.00 87.06 96 VAL A C 1
ATOM 750 O O . VAL A 1 96 ? -15.786 3.398 -14.670 1.00 87.06 96 VAL A O 1
ATOM 753 N N . ALA A 1 97 ? -14.224 4.756 -13.786 1.00 83.44 97 ALA A N 1
ATOM 754 C CA . ALA A 1 97 ? -13.377 4.796 -14.982 1.00 83.44 97 ALA A CA 1
ATOM 755 C C . ALA A 1 97 ? -12.529 3.542 -15.194 1.00 83.44 97 ALA A C 1
ATOM 757 O O . ALA A 1 97 ? -12.034 3.338 -16.294 1.00 83.44 97 ALA A O 1
ATOM 758 N N . ASP A 1 98 ? -12.306 2.758 -14.139 1.00 81.25 98 ASP A N 1
ATOM 759 C CA . ASP A 1 98 ? -11.323 1.684 -14.152 1.00 81.25 98 ASP A CA 1
ATOM 760 C C .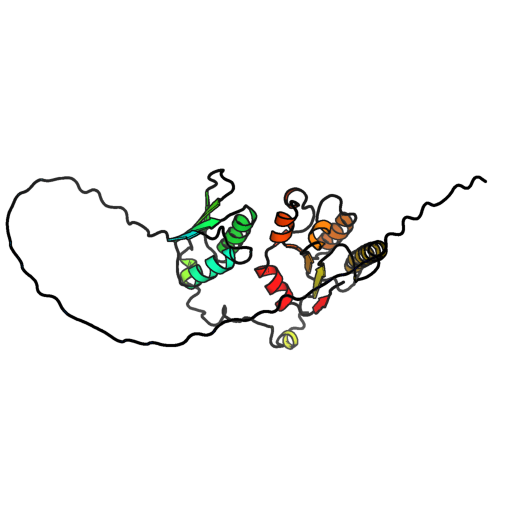 ASP A 1 98 ? -11.612 0.617 -13.079 1.00 81.25 98 ASP A C 1
ATOM 762 O O . ASP A 1 98 ? -12.408 0.809 -12.148 1.00 81.25 98 ASP A O 1
ATOM 766 N N . GLN A 1 99 ? -10.917 -0.515 -13.202 1.00 80.81 99 GLN A N 1
ATOM 767 C CA . GLN A 1 99 ? -11.052 -1.693 -12.342 1.00 80.81 99 GLN A CA 1
ATOM 768 C C . GLN A 1 99 ? -10.695 -1.421 -10.871 1.00 80.81 99 GLN A C 1
ATOM 770 O O . GLN A 1 99 ? -11.238 -2.058 -9.962 1.00 80.81 99 GLN A O 1
ATOM 775 N N . LEU A 1 100 ? -9.796 -0.474 -10.604 1.00 72.12 100 LEU A N 1
ATOM 776 C CA . LEU A 1 100 ? -9.399 -0.099 -9.253 1.00 72.12 100 LEU A CA 1
ATOM 777 C C . LEU A 1 100 ? -10.460 0.769 -8.593 1.00 72.12 100 LEU A C 1
ATOM 779 O O . LEU A 1 100 ? -10.847 0.503 -7.458 1.00 72.12 100 LEU A O 1
ATOM 783 N N . SER A 1 101 ? -10.964 1.771 -9.309 1.00 77.94 101 SER A N 1
ATOM 784 C CA . SER A 1 101 ? -12.097 2.580 -8.876 1.00 77.94 101 SER A CA 1
ATOM 785 C C . SER A 1 101 ? -13.294 1.678 -8.565 1.00 77.94 101 SER A C 1
ATOM 787 O O . SER A 1 101 ? -13.906 1.820 -7.506 1.00 77.94 101 SER A O 1
ATOM 789 N N . ARG A 1 102 ? -13.544 0.658 -9.399 1.00 85.81 102 ARG A N 1
ATOM 790 C CA . ARG A 1 102 ? -14.533 -0.397 -9.138 1.00 85.81 102 ARG A CA 1
ATOM 791 C C . ARG A 1 102 ? -14.261 -1.145 -7.832 1.00 85.81 102 ARG A C 1
ATOM 793 O O . ARG A 1 102 ? -15.141 -1.224 -6.976 1.00 85.81 102 ARG A O 1
ATOM 800 N N . SER A 1 103 ? -13.049 -1.674 -7.661 1.00 79.50 103 SER A N 1
ATOM 801 C CA . SER A 1 103 ? -12.644 -2.438 -6.474 1.00 79.50 103 SER A CA 1
ATOM 802 C C . SER A 1 103 ? -12.727 -1.610 -5.184 1.00 79.50 103 SER A C 1
ATOM 804 O O . SER A 1 103 ? -13.279 -2.077 -4.189 1.00 79.50 103 SER A O 1
ATOM 806 N N . ASN A 1 104 ? -12.232 -0.371 -5.195 1.00 79.94 104 ASN A N 1
ATOM 807 C CA . ASN A 1 104 ? -12.198 0.512 -4.027 1.00 79.94 104 ASN A CA 1
ATOM 808 C C . ASN A 1 104 ? -13.608 0.927 -3.594 1.00 79.94 104 ASN A C 1
ATOM 810 O O . ASN A 1 104 ? -13.947 0.825 -2.416 1.00 79.94 104 ASN A O 1
ATOM 814 N N . VAL A 1 105 ? -14.453 1.337 -4.547 1.00 84.38 105 VAL A N 1
ATOM 815 C CA . VAL A 1 105 ? -15.851 1.704 -4.276 1.00 84.38 105 VAL A CA 1
ATOM 816 C C . VAL A 1 105 ? -16.638 0.487 -3.782 1.00 84.38 105 VAL A C 1
ATOM 818 O O . VAL A 1 105 ? -17.363 0.599 -2.797 1.00 84.38 105 VAL A O 1
ATOM 821 N N . THR A 1 106 ? -16.431 -0.690 -4.385 1.00 84.31 106 THR A N 1
ATOM 822 C CA . THR A 1 106 ? -17.066 -1.944 -3.942 1.00 84.31 106 THR A CA 1
ATOM 823 C C . THR A 1 106 ? -16.653 -2.310 -2.516 1.00 84.31 106 THR A C 1
ATOM 825 O O . THR A 1 106 ? -17.506 -2.587 -1.677 1.00 84.31 106 THR A O 1
ATOM 828 N N . ARG A 1 107 ? -15.350 -2.259 -2.206 1.00 81.12 107 ARG A N 1
ATOM 829 C CA . ARG A 1 107 ? -14.823 -2.551 -0.865 1.00 81.12 107 ARG A CA 1
ATOM 830 C C . ARG A 1 107 ? -15.368 -1.576 0.179 1.00 81.12 107 ARG A C 1
ATOM 832 O O . ARG A 1 107 ? -15.736 -2.002 1.270 1.00 81.12 107 ARG A O 1
ATOM 839 N N . PHE A 1 108 ? -15.435 -0.285 -0.150 1.00 82.56 108 PHE A N 1
ATOM 840 C CA . PHE A 1 108 ? -15.984 0.731 0.746 1.00 82.56 108 PHE A CA 1
ATOM 841 C C . PHE A 1 108 ? -17.492 0.562 0.972 1.00 82.56 108 PHE A C 1
ATOM 843 O O . PHE A 1 108 ? -17.965 0.668 2.099 1.00 82.56 108 PHE A O 1
ATOM 850 N N . ALA A 1 109 ? -18.259 0.271 -0.078 1.00 83.94 109 ALA A N 1
ATOM 851 C CA . ALA A 1 109 ? -19.686 -0.006 0.047 1.00 83.94 109 ALA A CA 1
ATOM 852 C C . ALA A 1 109 ? -19.939 -1.245 0.925 1.00 83.94 109 ALA A C 1
ATOM 854 O O . ALA A 1 109 ? -20.729 -1.178 1.868 1.00 83.94 109 ALA A O 1
ATOM 855 N N . ALA A 1 110 ? -19.198 -2.334 0.692 1.00 81.88 110 ALA A N 1
ATOM 856 C CA . ALA A 1 110 ? -19.289 -3.553 1.490 1.00 81.88 110 ALA A CA 1
ATOM 857 C C . ALA A 1 110 ? -18.932 -3.314 2.969 1.00 81.88 110 ALA A C 1
ATOM 859 O O . ALA A 1 110 ? -19.623 -3.815 3.855 1.00 81.88 110 ALA A O 1
ATOM 860 N N . SER A 1 111 ? -17.913 -2.493 3.264 1.00 76.38 111 SER A N 1
ATOM 861 C CA . SER A 1 111 ? -17.550 -2.154 4.651 1.00 76.38 111 SER A CA 1
ATOM 862 C C . SER A 1 111 ? -18.610 -1.316 5.375 1.00 76.38 111 SER A C 1
ATOM 864 O O . SER A 1 111 ? -18.666 -1.319 6.604 1.00 76.38 111 SER A O 1
ATOM 866 N N . ARG A 1 112 ? -19.489 -0.634 4.630 1.00 77.94 112 ARG A N 1
ATOM 867 C CA . ARG A 1 112 ? -20.668 0.081 5.144 1.00 77.94 112 ARG A CA 1
ATOM 868 C C . ARG A 1 112 ? -21.944 -0.775 5.140 1.00 77.94 112 ARG A C 1
ATOM 870 O O . ARG A 1 112 ? -23.022 -0.247 5.406 1.00 77.94 112 ARG A O 1
ATOM 877 N N . GLY A 1 113 ? -21.835 -2.077 4.860 1.00 78.06 113 GLY A N 1
ATOM 878 C CA . GLY A 1 113 ? -22.968 -3.006 4.821 1.00 78.06 113 GLY A CA 1
ATOM 879 C C . GLY A 1 113 ? -23.913 -2.785 3.636 1.00 78.06 113 GLY A C 1
ATOM 880 O O . GLY A 1 113 ? -25.093 -3.120 3.730 1.00 78.06 113 GLY A O 1
ATOM 881 N N . ALA A 1 114 ? -23.426 -2.177 2.550 1.00 84.19 114 ALA A N 1
ATOM 882 C CA . ALA A 1 114 ? -24.172 -2.021 1.308 1.00 84.19 114 ALA A CA 1
ATOM 883 C C . ALA A 1 114 ? -23.860 -3.163 0.332 1.00 84.19 114 ALA A C 1
ATOM 885 O O . ALA A 1 114 ? -22.717 -3.609 0.217 1.00 84.19 114 ALA A O 1
ATOM 886 N N . GLU A 1 115 ? -24.883 -3.609 -0.390 1.00 84.69 115 GLU A N 1
ATOM 887 C CA . GLU A 1 115 ? -24.748 -4.562 -1.487 1.00 84.69 115 GLU A CA 1
ATOM 888 C C . GLU A 1 115 ? -24.359 -3.825 -2.769 1.00 84.69 115 GLU A C 1
ATOM 890 O O . GLU A 1 115 ? -24.832 -2.716 -3.031 1.00 84.69 115 GLU A O 1
ATOM 895 N N . VAL A 1 116 ? -23.486 -4.437 -3.569 1.00 87.88 116 VAL A N 1
ATOM 896 C CA . VAL A 1 116 ? -22.977 -3.849 -4.811 1.00 87.88 116 VAL A CA 1
ATOM 897 C C . VAL A 1 116 ? -23.143 -4.843 -5.945 1.00 87.88 116 VAL A C 1
ATOM 899 O O . VAL A 1 116 ? -22.596 -5.944 -5.897 1.00 87.88 116 VAL A O 1
ATOM 902 N N . VAL A 1 117 ? -23.855 -4.423 -6.984 1.00 87.44 117 VAL A N 1
ATOM 903 C CA . VAL A 1 117 ? -23.942 -5.124 -8.265 1.00 87.44 117 VAL A CA 1
ATOM 904 C C . VAL A 1 117 ? -23.066 -4.385 -9.267 1.00 87.44 117 VAL A C 1
ATOM 906 O O . VAL A 1 117 ? -23.123 -3.161 -9.371 1.00 87.44 117 VAL A O 1
ATOM 909 N N . VAL A 1 118 ? -22.224 -5.133 -9.971 1.00 88.31 118 VAL A N 1
ATOM 910 C CA . VAL A 1 118 ? -21.277 -4.607 -10.955 1.00 88.31 118 VAL A CA 1
ATOM 911 C C . VAL A 1 118 ? -21.783 -4.983 -12.342 1.00 88.31 118 VAL A C 1
ATOM 913 O O . VAL A 1 118 ? -21.867 -6.170 -12.647 1.00 88.31 118 VAL A O 1
ATOM 916 N N . ASP A 1 119 ? -22.032 -3.984 -13.179 1.00 85.81 119 ASP A N 1
ATOM 917 C CA . ASP A 1 119 ? -22.249 -4.151 -14.613 1.00 85.81 119 ASP A CA 1
ATOM 918 C C . ASP A 1 119 ? -20.956 -3.777 -15.363 1.00 85.81 119 ASP A C 1
ATOM 920 O O . ASP A 1 119 ? -20.389 -2.698 -15.143 1.00 85.81 119 ASP A O 1
ATOM 924 N N . ASP A 1 120 ? -20.495 -4.668 -16.246 1.00 85.50 120 ASP A N 1
ATOM 925 C CA . ASP A 1 120 ? -19.346 -4.457 -17.136 1.00 85.50 120 ASP A CA 1
ATOM 926 C C . ASP A 1 120 ? -19.834 -4.334 -18.594 1.00 85.50 120 ASP A C 1
ATOM 928 O O . ASP A 1 120 ? -20.106 -5.348 -19.244 1.00 85.50 120 ASP A O 1
ATOM 932 N N . PRO A 1 121 ? -20.008 -3.105 -19.110 1.00 77.06 121 PRO A N 1
ATOM 933 C CA . PRO A 1 121 ? -20.403 -2.867 -20.497 1.00 77.06 121 PRO A CA 1
ATOM 934 C C . PRO A 1 121 ? -19.299 -3.174 -21.529 1.00 77.06 121 PRO A C 1
ATOM 936 O O . PRO A 1 121 ? -19.568 -3.091 -22.727 1.00 77.06 121 PRO A O 1
ATOM 939 N N . GLY A 1 122 ? -18.078 -3.536 -21.111 1.00 73.00 122 GLY A N 1
ATOM 940 C CA . GLY A 1 122 ? -16.981 -3.924 -22.004 1.00 73.00 122 GLY A CA 1
ATOM 941 C C . GLY A 1 122 ? -16.247 -2.763 -22.687 1.00 73.00 122 GLY A C 1
ATOM 942 O O . GLY A 1 122 ? -15.399 -3.003 -23.544 1.00 73.00 122 GLY A O 1
ATOM 943 N N . ASP A 1 123 ? -16.538 -1.512 -22.318 1.00 75.94 123 ASP A N 1
ATOM 944 C CA . ASP A 1 123 ? -15.886 -0.301 -22.848 1.00 75.94 123 ASP A CA 1
ATOM 945 C C . ASP A 1 123 ? -14.706 0.194 -21.983 1.00 75.94 123 ASP A C 1
ATOM 947 O O . ASP A 1 123 ? -14.139 1.257 -22.240 1.00 75.94 123 ASP A O 1
ATOM 951 N N . GLY A 1 124 ? -14.324 -0.579 -20.959 1.00 69.56 124 GLY A N 1
ATOM 952 C CA . GLY A 1 124 ? -13.296 -0.223 -19.977 1.00 69.56 124 GLY A CA 1
ATOM 953 C C . GLY A 1 124 ? -13.814 0.606 -18.796 1.00 69.56 124 GLY A C 1
ATOM 954 O O . GLY A 1 124 ? -13.075 0.804 -17.833 1.00 69.56 124 GLY A O 1
ATOM 955 N N . SER A 1 125 ? -15.075 1.049 -18.829 1.00 78.31 125 SER A N 1
ATOM 956 C CA . SER A 1 125 ? -15.769 1.648 -17.690 1.00 78.31 125 SER A CA 1
ATOM 957 C C . SER A 1 125 ? -16.660 0.623 -16.988 1.00 78.31 125 SER A C 1
ATOM 959 O O . SER A 1 125 ? -17.076 -0.365 -17.584 1.00 78.31 125 SER A O 1
ATOM 961 N N . PHE A 1 126 ? -16.962 0.850 -15.709 1.00 85.19 126 PHE A N 1
ATOM 962 C CA . PHE A 1 126 ? -17.859 -0.023 -14.946 1.00 85.19 126 PHE A CA 1
ATOM 963 C C . PHE A 1 126 ? -19.013 0.775 -14.363 1.00 85.19 126 PHE A C 1
ATOM 965 O O . PHE A 1 126 ? -18.854 1.941 -13.983 1.00 85.19 126 PHE A O 1
ATOM 972 N N . VAL A 1 127 ? -20.165 0.122 -14.235 1.00 86.81 127 VAL A N 1
ATOM 973 C CA . VAL A 1 127 ? -21.333 0.698 -13.573 1.00 86.81 127 VAL A CA 1
ATOM 974 C C . VAL A 1 127 ? -21.628 -0.090 -12.304 1.00 86.81 127 VAL A C 1
ATOM 976 O O . VAL A 1 127 ? -21.859 -1.293 -12.332 1.00 86.81 127 VAL A O 1
ATOM 979 N N . LEU A 1 128 ? -21.580 0.592 -11.164 1.00 87.62 128 LEU A N 1
ATOM 980 C CA . LEU A 1 128 ? -21.826 0.021 -9.846 1.00 87.62 128 LEU A CA 1
ATOM 981 C C . LEU A 1 128 ? -23.212 0.433 -9.363 1.00 87.62 128 LEU A C 1
ATOM 983 O O . LEU A 1 128 ? -23.442 1.610 -9.092 1.00 87.62 128 LEU A O 1
ATOM 987 N N . THR A 1 129 ? -24.112 -0.528 -9.198 1.00 87.75 129 THR A N 1
ATOM 988 C CA . THR A 1 129 ? -25.403 -0.308 -8.541 1.00 87.75 129 THR A CA 1
ATOM 989 C C . THR A 1 129 ? -25.264 -0.674 -7.068 1.00 87.75 129 THR A C 1
ATOM 991 O O . THR A 1 129 ? -25.058 -1.835 -6.720 1.00 87.75 129 THR A O 1
ATOM 994 N N . ILE A 1 130 ? -25.335 0.331 -6.200 1.00 89.44 130 ILE A N 1
ATOM 995 C CA . ILE A 1 130 ? -25.108 0.207 -4.761 1.00 89.44 130 ILE A CA 1
ATOM 996 C C . ILE A 1 130 ? -26.449 0.337 -4.048 1.00 89.44 130 ILE A C 1
ATOM 998 O O . ILE A 1 130 ? -27.106 1.378 -4.132 1.00 89.44 130 ILE A O 1
ATOM 1002 N N . THR A 1 131 ? -26.819 -0.711 -3.314 1.00 87.31 131 THR A N 1
ATOM 1003 C CA . THR A 1 131 ? -28.027 -0.764 -2.491 1.00 87.31 131 THR A CA 1
ATOM 1004 C C . THR A 1 131 ? -27.626 -0.857 -1.026 1.00 87.31 131 THR A C 1
ATOM 1006 O O . THR A 1 131 ? -27.160 -1.890 -0.547 1.00 87.31 131 THR A O 1
ATOM 1009 N N . ALA A 1 132 ? -27.787 0.235 -0.284 1.00 81.12 132 ALA A N 1
ATOM 1010 C CA . ALA A 1 132 ? -27.546 0.228 1.152 1.00 81.12 132 ALA A CA 1
ATOM 1011 C C . ALA A 1 132 ? -28.746 -0.410 1.870 1.00 81.12 132 ALA A C 1
ATOM 1013 O O . ALA A 1 132 ? -29.853 0.130 1.824 1.00 81.12 132 ALA A O 1
ATOM 1014 N N . GLY A 1 133 ? -28.537 -1.547 2.544 1.00 65.94 133 GLY A N 1
ATOM 1015 C CA . GLY A 1 133 ? -29.592 -2.222 3.306 1.00 65.94 133 GLY A CA 1
ATOM 1016 C C . GLY A 1 133 ? -30.140 -1.355 4.449 1.00 65.94 133 GLY A C 1
AT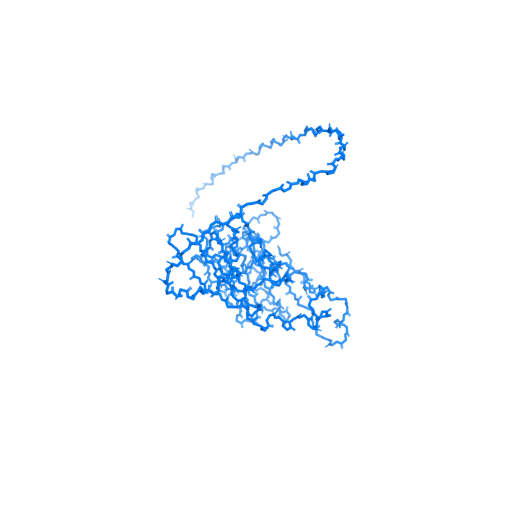OM 1017 O O . GLY A 1 133 ? -29.485 -0.428 4.922 1.00 65.94 133 GLY A O 1
ATOM 1018 N N . THR A 1 134 ? -31.334 -1.671 4.958 1.00 51.28 134 THR A N 1
ATOM 1019 C CA . THR A 1 134 ? -31.972 -0.961 6.090 1.00 51.28 134 THR A CA 1
ATOM 1020 C C . THR A 1 134 ? -31.146 -0.996 7.386 1.00 51.28 134 THR A C 1
ATOM 1022 O O . THR A 1 134 ? -31.355 -0.170 8.276 1.00 51.28 134 THR A O 1
ATOM 1025 N N . ALA A 1 135 ? -30.135 -1.866 7.476 1.00 47.22 135 ALA A N 1
ATOM 1026 C CA . ALA A 1 135 ? -29.110 -1.828 8.521 1.00 47.22 135 ALA A CA 1
ATOM 1027 C C . ALA A 1 135 ? -28.277 -0.530 8.500 1.00 47.22 135 ALA A C 1
ATOM 1029 O O . ALA A 1 135 ? -27.847 -0.051 9.548 1.00 47.22 135 ALA A O 1
ATOM 1030 N N . ALA A 1 136 ? -28.137 0.113 7.340 1.00 43.72 136 ALA A N 1
ATOM 1031 C CA . ALA A 1 136 ? -27.439 1.382 7.192 1.00 43.72 136 ALA A CA 1
ATOM 1032 C C . ALA A 1 136 ? -28.275 2.590 7.686 1.00 43.72 136 ALA A C 1
ATOM 1034 O O . ALA A 1 136 ? -27.765 3.712 7.737 1.00 43.72 136 ALA A O 1
ATOM 1035 N N . ALA A 1 137 ? -29.534 2.374 8.097 1.00 39.16 137 ALA A N 1
ATOM 1036 C CA . ALA A 1 137 ? -30.368 3.350 8.806 1.00 39.16 137 ALA A CA 1
ATOM 1037 C C . ALA A 1 137 ? -30.298 3.217 10.344 1.00 39.16 137 ALA A C 1
ATOM 1039 O O . ALA A 1 137 ? -30.722 4.130 11.050 1.00 39.16 137 ALA A O 1
ATOM 1040 N N . ARG A 1 138 ? -29.709 2.140 10.892 1.00 37.84 138 ARG A N 1
ATOM 1041 C CA . ARG A 1 138 ? -29.483 2.005 12.347 1.00 37.84 138 ARG A CA 1
ATOM 1042 C C . ARG A 1 138 ? -28.193 2.666 12.843 1.00 37.84 138 ARG A C 1
ATOM 1044 O O . ARG A 1 138 ? -28.004 2.784 14.046 1.00 37.84 138 ARG A O 1
ATOM 1051 N N . ALA A 1 139 ? -27.370 3.202 11.941 1.00 40.41 139 ALA A N 1
ATOM 1052 C CA . ALA A 1 139 ? -26.186 3.993 12.284 1.00 40.41 139 ALA A CA 1
ATOM 1053 C C . ALA A 1 139 ? -26.496 5.457 12.680 1.00 40.41 139 ALA A C 1
ATOM 1055 O O . ALA A 1 139 ? -25.573 6.240 12.876 1.00 40.41 139 ALA A O 1
ATOM 1056 N N . GLN A 1 140 ? -27.778 5.832 12.822 1.00 39.03 140 GLN A N 1
ATOM 1057 C CA . GLN A 1 140 ? -28.205 7.181 13.229 1.00 39.03 140 GLN A CA 1
ATOM 1058 C C . GLN A 1 140 ? -28.810 7.242 14.648 1.00 39.03 140 GLN A C 1
ATOM 1060 O O . GLN A 1 140 ? -29.386 8.262 15.020 1.00 39.03 140 GLN A O 1
ATOM 1065 N N . ALA A 1 141 ? -28.667 6.182 15.454 1.00 34.44 141 ALA A N 1
ATOM 1066 C CA . ALA A 1 141 ? -28.972 6.218 16.892 1.00 34.44 141 ALA A CA 1
ATOM 1067 C C . ALA A 1 141 ? -27.717 6.327 17.781 1.00 34.44 141 ALA A C 1
ATOM 1069 O O . ALA A 1 141 ? -27.825 6.837 18.888 1.00 34.44 141 ALA A O 1
ATOM 1070 N N . ASP A 1 142 ? -26.526 6.004 17.262 1.00 35.16 142 ASP A N 1
ATOM 1071 C CA . ASP A 1 142 ? -25.245 6.229 17.947 1.00 35.16 142 ASP A CA 1
ATOM 1072 C C . ASP A 1 142 ? -24.429 7.315 17.228 1.00 35.16 142 ASP A C 1
ATOM 1074 O O . ASP A 1 142 ? -23.284 7.127 16.808 1.00 35.16 142 ASP A O 1
ATOM 1078 N N . LYS A 1 143 ? -25.018 8.515 17.119 1.00 36.84 143 LYS A N 1
ATOM 1079 C CA . LYS A 1 143 ? -24.357 9.757 16.662 1.00 36.84 143 LYS A CA 1
ATOM 1080 C C . LYS A 1 143 ? -23.356 10.298 17.707 1.00 36.84 143 LYS A C 1
ATOM 1082 O O . LYS A 1 143 ? -23.259 11.499 17.940 1.00 36.84 143 LYS A O 1
ATOM 1087 N N . ALA A 1 144 ? -22.629 9.385 18.343 1.00 35.59 144 ALA A N 1
ATOM 1088 C CA . ALA A 1 144 ? -21.524 9.628 19.262 1.00 35.59 144 ALA A CA 1
ATOM 1089 C C . ALA A 1 144 ? -20.339 8.661 19.038 1.00 35.59 144 ALA A C 1
ATOM 1091 O O . ALA A 1 144 ? -19.296 8.870 19.643 1.00 35.59 144 ALA A O 1
ATOM 1092 N N . ALA A 1 145 ? -20.451 7.651 18.157 1.00 37.97 145 ALA A N 1
ATOM 1093 C CA . ALA A 1 145 ? -19.403 6.631 17.980 1.00 37.97 145 ALA A CA 1
ATOM 1094 C C . ALA A 1 145 ? -18.704 6.622 16.601 1.00 37.97 145 ALA A C 1
ATOM 1096 O O . ALA A 1 145 ? -17.695 5.947 16.440 1.00 37.97 145 ALA A O 1
ATOM 1097 N N . LEU A 1 146 ? -19.198 7.367 15.600 1.00 36.03 146 LEU A N 1
ATOM 1098 C CA . LEU A 1 146 ? -18.647 7.362 14.224 1.00 36.03 146 LEU A CA 1
ATOM 1099 C C . LEU A 1 146 ? -18.115 8.724 13.742 1.00 36.03 146 LEU A C 1
ATOM 1101 O O . LEU A 1 146 ? -17.679 8.854 12.600 1.00 36.03 146 LEU A O 1
ATOM 1105 N N . LEU A 1 147 ? -18.123 9.733 14.618 1.00 36.94 147 LEU A N 1
ATOM 1106 C CA . LEU A 1 147 ? -17.567 11.074 14.380 1.00 36.94 147 LEU A CA 1
ATOM 1107 C C . LEU A 1 147 ? -16.406 11.406 15.323 1.00 36.94 147 LEU A C 1
ATOM 1109 O O . LEU A 1 147 ? -16.122 12.573 15.580 1.00 36.94 147 LEU A O 1
ATOM 1113 N N . ALA A 1 148 ? -15.694 10.386 15.789 1.00 25.78 148 ALA A N 1
ATOM 1114 C CA . ALA A 1 148 ? -14.337 10.587 16.238 1.00 25.78 148 ALA A CA 1
ATOM 1115 C C . ALA A 1 148 ? -13.413 10.216 15.078 1.00 25.78 148 ALA A C 1
ATOM 1117 O O . ALA A 1 148 ? -13.134 9.051 14.802 1.00 25.78 148 ALA A O 1
ATOM 1118 N N . CYS A 1 149 ? -12.875 11.238 14.417 1.00 30.73 149 CYS A N 1
ATOM 1119 C CA . CYS A 1 149 ? -11.451 11.179 14.142 1.00 30.73 149 CYS A CA 1
ATOM 1120 C C . CYS A 1 149 ? -10.776 11.063 15.514 1.00 30.73 149 CYS A C 1
ATOM 1122 O O . CYS A 1 149 ? -10.357 12.072 16.078 1.00 30.73 149 CYS A O 1
ATOM 1124 N N . ASP A 1 150 ? -10.723 9.852 16.070 1.00 36.88 150 ASP A N 1
ATOM 1125 C CA . ASP A 1 150 ? -9.797 9.522 17.136 1.00 36.88 150 ASP A CA 1
ATOM 1126 C C . ASP A 1 150 ? -8.406 9.580 16.498 1.00 36.88 150 ASP A C 1
ATOM 1128 O O . ASP A 1 150 ? -7.779 8.570 16.191 1.00 36.88 150 ASP A O 1
ATOM 1132 N N . VAL A 1 151 ? -7.888 10.799 16.305 1.00 34.34 151 VAL A N 1
ATOM 1133 C CA . VAL A 1 151 ? -6.501 11.016 16.701 1.00 34.34 151 VAL A CA 1
ATOM 1134 C C . VAL A 1 151 ? -6.501 10.535 18.143 1.00 34.34 151 VAL A C 1
ATOM 1136 O O . VAL A 1 151 ? -7.226 11.140 18.935 1.00 34.34 151 VAL A O 1
ATOM 1139 N N . PRO A 1 152 ? -5.821 9.431 18.498 1.00 40.56 152 PRO A N 1
ATOM 1140 C CA . PRO A 1 152 ? -5.927 8.919 19.846 1.00 40.56 152 PRO A CA 1
ATOM 1141 C C . PRO A 1 152 ? -5.336 9.994 20.753 1.00 40.56 152 PRO A C 1
ATOM 1143 O O . PRO A 1 152 ? -4.110 10.167 20.809 1.00 40.56 152 PRO A O 1
ATOM 1146 N N . ALA A 1 153 ? -6.217 10.758 21.397 1.00 38.16 153 ALA A N 1
ATOM 1147 C CA . ALA A 1 153 ? -5.895 11.683 22.459 1.00 38.16 153 ALA A CA 1
ATOM 1148 C C . ALA A 1 153 ? -5.468 10.811 23.629 1.00 38.16 153 ALA A C 1
ATOM 1150 O O . ALA A 1 153 ? -6.295 10.393 24.418 1.00 38.16 153 ALA A O 1
ATOM 1151 N N . ASP A 1 154 ? -4.195 10.430 23.631 1.00 42.22 154 ASP A N 1
ATOM 1152 C CA . ASP A 1 154 ? -3.456 9.782 24.714 1.00 42.22 154 ASP A CA 1
ATOM 1153 C C . ASP A 1 154 ? -4.177 8.778 25.636 1.00 42.22 154 ASP A C 1
ATOM 1155 O O . ASP A 1 154 ? -3.786 8.567 26.779 1.00 42.22 154 ASP A O 1
ATOM 1159 N N . THR A 1 155 ? -5.170 8.047 25.131 1.00 39.47 155 THR A N 1
ATOM 1160 C CA . THR A 1 155 ? -5.843 6.976 25.881 1.00 39.47 155 THR A CA 1
ATOM 1161 C C . THR A 1 155 ? -5.065 5.658 25.854 1.00 39.47 155 THR A C 1
ATOM 1163 O O . THR A 1 155 ? -5.375 4.747 26.619 1.00 39.47 155 THR A O 1
ATOM 1166 N N . ALA A 1 156 ? -3.986 5.565 25.063 1.00 42.78 156 ALA A N 1
ATOM 1167 C CA . ALA A 1 156 ? -3.067 4.421 25.072 1.00 42.78 156 ALA A CA 1
ATOM 1168 C C . ALA A 1 156 ? -2.335 4.238 26.421 1.00 42.78 156 ALA A C 1
ATOM 1170 O O . ALA A 1 156 ? -1.798 3.163 26.688 1.00 42.78 156 ALA A O 1
ATOM 1171 N N . ALA A 1 157 ? -2.347 5.250 27.297 1.00 44.81 157 ALA A N 1
ATOM 1172 C CA . ALA A 1 157 ? -1.790 5.143 28.643 1.00 44.81 157 ALA A CA 1
ATOM 1173 C C . ALA A 1 157 ? -2.604 4.217 29.575 1.00 44.81 157 ALA A C 1
ATOM 1175 O O . ALA A 1 157 ? -2.080 3.793 30.602 1.00 44.81 157 ALA A O 1
ATOM 1176 N N . ALA A 1 158 ? -3.854 3.873 29.234 1.00 45.22 158 ALA A N 1
ATOM 1177 C CA . ALA A 1 158 ? -4.746 3.136 30.135 1.00 45.22 158 ALA A CA 1
ATOM 1178 C C . ALA A 1 158 ? -4.790 1.609 29.914 1.00 45.22 158 ALA A C 1
ATOM 1180 O O . ALA A 1 158 ? -5.296 0.897 30.777 1.00 45.22 158 ALA A O 1
ATOM 1181 N N . THR A 1 159 ? -4.266 1.078 28.802 1.00 44.56 159 THR A N 1
ATOM 1182 C CA . THR A 1 159 ? -4.364 -0.367 28.479 1.00 44.56 159 THR A CA 1
ATOM 1183 C C . THR A 1 159 ? -3.047 -1.044 28.102 1.00 44.56 159 THR A C 1
ATOM 1185 O O . THR A 1 159 ? -3.043 -2.242 27.836 1.00 44.56 159 THR A O 1
ATOM 1188 N N . GLY A 1 160 ? -1.917 -0.330 28.069 1.00 54.19 160 GLY A N 1
ATOM 1189 C CA . GLY A 1 160 ? -0.618 -0.920 27.706 1.00 54.19 160 GLY A CA 1
ATOM 1190 C C . GLY A 1 160 ? -0.538 -1.455 26.265 1.00 54.19 160 GLY A C 1
ATOM 1191 O O . GLY A 1 160 ? 0.487 -2.011 25.873 1.00 54.19 160 GLY A O 1
ATOM 1192 N N . ALA A 1 161 ? -1.591 -1.278 25.459 1.00 62.38 161 ALA A N 1
ATOM 1193 C CA . ALA A 1 161 ? -1.622 -1.670 24.060 1.00 62.38 161 ALA A CA 1
ATOM 1194 C C . ALA A 1 161 ? -0.749 -0.711 23.239 1.00 62.38 161 ALA A C 1
ATOM 1196 O O . ALA A 1 161 ? -0.952 0.507 23.225 1.00 62.38 161 ALA A O 1
ATOM 1197 N N . ARG A 1 162 ? 0.260 -1.263 22.561 1.00 75.88 162 ARG A N 1
ATOM 1198 C CA . ARG A 1 162 ? 1.216 -0.481 21.776 1.00 75.88 162 ARG A CA 1
ATOM 1199 C C . ARG A 1 162 ? 0.535 0.103 20.541 1.00 75.88 162 ARG A C 1
ATOM 1201 O O . ARG A 1 162 ? -0.054 -0.631 19.756 1.00 75.88 162 ARG A O 1
ATOM 1208 N N . ARG A 1 163 ? 0.696 1.412 20.322 1.00 86.88 163 ARG A N 1
ATOM 1209 C CA . ARG A 1 163 ? 0.260 2.058 19.074 1.00 86.88 163 ARG A CA 1
ATOM 1210 C C . ARG A 1 163 ? 0.991 1.452 17.855 1.00 86.88 163 ARG A C 1
ATOM 1212 O O . ARG A 1 163 ? 2.190 1.147 17.971 1.00 86.88 163 ARG A O 1
ATOM 1219 N N . PRO A 1 164 ? 0.319 1.314 16.698 1.00 93.56 164 PRO A N 1
ATOM 1220 C CA . PRO A 1 164 ? 0.887 0.657 15.526 1.00 93.56 164 PRO A CA 1
ATOM 1221 C C . PRO A 1 164 ? 2.072 1.446 14.960 1.00 93.56 164 PRO A C 1
ATOM 1223 O O . PRO A 1 164 ? 2.093 2.677 14.988 1.00 93.56 164 PRO A O 1
ATOM 1226 N N . GLN A 1 165 ? 3.078 0.735 14.467 1.00 95.56 165 GLN A N 1
ATOM 1227 C CA . GLN A 1 165 ? 4.205 1.287 13.728 1.00 95.56 165 GLN A CA 1
ATOM 1228 C C . GLN A 1 165 ? 4.002 1.028 12.240 1.00 95.56 165 GLN A C 1
ATOM 1230 O O . GLN A 1 165 ? 3.760 -0.106 11.829 1.00 95.56 165 GLN A O 1
ATOM 1235 N N . VAL A 1 166 ? 4.155 2.079 11.440 1.00 97.75 166 VAL A N 1
ATOM 1236 C CA . VAL A 1 166 ? 4.019 2.012 9.986 1.00 97.75 166 VAL A CA 1
ATOM 1237 C C . VAL A 1 166 ? 5.351 2.356 9.329 1.00 97.75 166 VAL A C 1
ATOM 1239 O O . VAL A 1 166 ? 5.963 3.374 9.646 1.00 97.75 166 VAL A O 1
ATOM 1242 N N . VAL A 1 167 ? 5.808 1.525 8.395 1.00 98.00 167 VAL A N 1
ATOM 1243 C CA . VAL A 1 167 ? 6.942 1.848 7.518 1.00 98.00 167 VAL A CA 1
ATOM 1244 C C . VAL A 1 167 ? 6.396 2.382 6.200 1.00 98.00 167 VAL A C 1
ATOM 1246 O O . VAL A 1 167 ? 5.507 1.785 5.599 1.00 98.00 167 VAL A O 1
ATOM 1249 N N . GLN A 1 168 ? 6.932 3.506 5.741 1.00 97.88 168 GLN A N 1
ATOM 1250 C CA . GLN A 1 168 ? 6.479 4.196 4.542 1.00 97.88 168 GLN A CA 1
ATOM 1251 C C . GLN A 1 168 ? 7.550 4.138 3.450 1.00 97.88 168 GLN A C 1
ATOM 1253 O O . GLN A 1 168 ? 8.537 4.868 3.510 1.00 97.88 168 GLN A O 1
ATOM 1258 N N . VAL A 1 169 ? 7.343 3.311 2.425 1.00 98.06 169 VAL A N 1
ATOM 1259 C CA . VAL A 1 169 ? 8.288 3.134 1.316 1.00 98.06 169 VAL A CA 1
ATOM 1260 C C . VAL A 1 169 ? 7.775 3.851 0.069 1.00 98.06 169 VAL A C 1
ATOM 1262 O O . VAL A 1 169 ? 6.787 3.460 -0.552 1.00 98.06 169 VAL A O 1
ATOM 1265 N N . THR A 1 170 ? 8.464 4.928 -0.309 1.00 96.81 170 THR A N 1
ATOM 1266 C CA . THR A 1 170 ? 8.028 5.825 -1.395 1.00 96.81 170 THR A CA 1
ATOM 1267 C C . THR A 1 170 ? 8.787 5.624 -2.708 1.00 96.81 170 THR A C 1
ATOM 1269 O O . THR A 1 170 ? 8.460 6.249 -3.719 1.00 96.81 170 THR A O 1
ATOM 1272 N N . GLY A 1 171 ? 9.832 4.797 -2.700 1.00 96.19 171 GLY A N 1
ATOM 1273 C CA . GLY A 1 171 ? 10.751 4.609 -3.819 1.00 96.19 171 GLY A CA 1
ATOM 1274 C C . GLY A 1 171 ? 11.518 3.293 -3.729 1.00 96.19 171 GLY A C 1
ATOM 1275 O O . GLY A 1 171 ? 11.315 2.517 -2.801 1.00 96.19 171 GLY A O 1
ATOM 1276 N N . ALA A 1 172 ? 12.390 3.058 -4.712 1.00 92.81 172 ALA A N 1
ATOM 1277 C CA . ALA A 1 172 ? 13.243 1.869 -4.790 1.00 92.81 172 ALA A CA 1
ATOM 1278 C C . ALA A 1 172 ? 14.608 2.048 -4.095 1.00 92.81 172 ALA A C 1
ATOM 1280 O O . ALA A 1 172 ? 15.454 1.159 -4.155 1.00 92.81 172 ALA A O 1
ATOM 1281 N N . THR A 1 173 ? 14.825 3.195 -3.453 1.00 95.00 173 THR A N 1
ATOM 1282 C CA . THR A 1 173 ? 16.071 3.573 -2.784 1.00 95.00 173 THR A CA 1
ATOM 1283 C C . THR A 1 173 ? 15.771 4.133 -1.394 1.00 95.00 173 THR A C 1
ATOM 1285 O O . THR A 1 173 ? 14.693 4.681 -1.157 1.00 95.00 173 THR A O 1
ATOM 1288 N N . MET A 1 174 ? 16.714 3.945 -0.469 1.00 93.31 174 MET A N 1
ATOM 1289 C CA . MET A 1 174 ? 16.711 4.517 0.879 1.00 93.31 174 MET A CA 1
ATOM 1290 C C . MET A 1 174 ? 17.522 5.818 0.884 1.00 93.31 174 MET A C 1
ATOM 1292 O O . MET A 1 174 ? 18.652 5.842 0.392 1.00 93.31 174 MET A O 1
ATOM 1296 N N . GLY A 1 175 ? 16.970 6.886 1.461 1.00 90.94 175 GLY A N 1
ATOM 1297 C CA . GLY A 1 175 ? 17.588 8.211 1.468 1.00 90.94 175 GLY A CA 1
ATOM 1298 C C . GLY A 1 175 ? 17.684 8.879 0.088 1.00 90.94 175 GLY A C 1
ATOM 1299 O O . GLY A 1 175 ? 16.933 8.581 -0.838 1.00 90.94 175 GLY A O 1
ATOM 1300 N N . ALA A 1 176 ? 18.598 9.841 -0.029 1.00 91.69 176 ALA A N 1
ATOM 1301 C CA . ALA A 1 176 ? 18.919 10.529 -1.277 1.00 91.69 176 ALA A CA 1
ATOM 1302 C C . ALA A 1 176 ? 20.437 10.521 -1.483 1.00 91.69 176 ALA A C 1
ATOM 1304 O O . ALA A 1 176 ? 21.187 10.694 -0.520 1.00 91.69 176 ALA A O 1
ATOM 1305 N N . GLY A 1 177 ? 20.889 10.341 -2.724 1.00 92.75 177 GLY A N 1
ATOM 1306 C CA . GLY A 1 177 ? 22.307 10.253 -3.054 1.00 92.75 177 GLY A CA 1
ATOM 1307 C C . GLY A 1 177 ? 22.547 9.265 -4.185 1.00 92.75 177 GLY A C 1
ATOM 1308 O O . GLY A 1 177 ? 21.926 9.374 -5.237 1.00 92.75 177 GLY A O 1
ATOM 1309 N N . ASP A 1 178 ? 23.458 8.326 -3.957 1.00 96.75 178 ASP A N 1
ATOM 1310 C CA . ASP A 1 178 ? 23.762 7.259 -4.906 1.00 96.75 178 ASP A CA 1
ATOM 1311 C C . ASP A 1 178 ? 22.652 6.195 -4.920 1.00 96.75 178 ASP A C 1
ATOM 1313 O O . ASP A 1 178 ? 22.310 5.627 -3.879 1.00 96.75 178 ASP A O 1
ATOM 1317 N N . ASP A 1 179 ? 22.082 5.933 -6.098 1.00 94.50 179 ASP A N 1
ATOM 1318 C CA . ASP A 1 179 ? 20.929 5.040 -6.248 1.00 94.50 179 ASP A CA 1
ATOM 1319 C C . ASP A 1 179 ? 21.285 3.562 -6.032 1.00 94.50 179 ASP A C 1
ATOM 1321 O O . ASP A 1 179 ? 20.468 2.806 -5.499 1.00 94.50 179 ASP A O 1
ATOM 1325 N N . GLU A 1 180 ? 22.495 3.134 -6.406 1.00 93.94 180 GLU A N 1
ATOM 1326 C CA . GLU A 1 180 ? 22.935 1.745 -6.235 1.00 93.94 180 GLU A CA 1
ATOM 1327 C C . GLU A 1 180 ? 23.103 1.424 -4.747 1.00 93.94 180 GLU A C 1
ATOM 1329 O O . GLU A 1 180 ? 22.563 0.433 -4.238 1.00 93.94 180 GLU A O 1
ATOM 1334 N N . LEU A 1 181 ? 23.772 2.321 -4.020 1.00 92.75 181 LEU A N 1
ATOM 1335 C CA . LEU A 1 181 ? 23.875 2.241 -2.572 1.00 92.75 181 LEU A CA 1
ATOM 1336 C C . LEU A 1 181 ? 22.497 2.363 -1.911 1.00 92.75 181 LEU A C 1
ATOM 1338 O O . LEU A 1 181 ? 22.180 1.578 -1.019 1.00 92.75 181 LEU A O 1
ATOM 1342 N N . GLY A 1 182 ? 21.656 3.299 -2.354 1.00 95.44 182 GLY A N 1
ATOM 1343 C CA . GLY A 1 182 ? 20.307 3.490 -1.822 1.00 95.44 182 GLY A CA 1
ATOM 1344 C C . GLY A 1 182 ? 19.436 2.238 -1.952 1.00 95.44 182 GLY A C 1
ATOM 1345 O O . GLY A 1 182 ? 18.724 1.884 -1.009 1.00 95.44 182 GLY A O 1
ATOM 1346 N N . ALA A 1 183 ? 19.513 1.527 -3.079 1.00 94.25 183 ALA A N 1
ATOM 1347 C CA . ALA A 1 183 ? 18.805 0.264 -3.286 1.00 94.25 183 ALA A CA 1
ATOM 1348 C C . ALA A 1 183 ? 19.344 -0.855 -2.376 1.00 94.25 183 ALA A C 1
ATOM 1350 O O . ALA A 1 183 ? 18.568 -1.606 -1.776 1.00 94.25 183 ALA A O 1
ATOM 1351 N N . LEU A 1 184 ? 20.671 -0.943 -2.216 1.00 92.62 184 LEU A N 1
ATOM 1352 C CA . LEU A 1 184 ? 21.309 -1.885 -1.293 1.00 92.62 184 LEU A CA 1
ATOM 1353 C C . LEU A 1 184 ? 20.880 -1.637 0.161 1.00 92.62 184 LEU A C 1
ATOM 1355 O O . LEU A 1 184 ? 20.565 -2.588 0.884 1.00 92.62 184 LEU A O 1
ATOM 1359 N N . LEU A 1 185 ? 20.850 -0.370 0.580 1.00 95.19 185 LEU A N 1
ATOM 1360 C CA . LEU A 1 185 ? 20.427 0.044 1.914 1.00 95.19 185 LEU A CA 1
ATOM 1361 C C . LEU A 1 185 ? 18.953 -0.284 2.156 1.00 95.19 185 LEU A C 1
ATOM 1363 O O . LEU A 1 185 ? 18.638 -0.867 3.191 1.00 95.19 185 LEU A O 1
ATOM 1367 N N . LEU A 1 186 ? 18.068 -0.008 1.191 1.00 95.69 186 LEU A N 1
ATOM 1368 C CA . LEU A 1 186 ? 16.643 -0.324 1.314 1.00 95.69 186 LEU A CA 1
ATOM 1369 C C . LEU A 1 186 ? 16.399 -1.830 1.462 1.00 95.69 186 LEU A C 1
ATOM 1371 O O . LEU A 1 186 ? 15.623 -2.247 2.324 1.00 95.69 186 LEU A O 1
ATOM 1375 N N . ARG A 1 187 ? 17.102 -2.653 0.672 1.00 92.12 187 ARG A N 1
ATOM 1376 C CA . ARG A 1 187 ? 17.064 -4.117 0.806 1.00 92.12 187 ARG A CA 1
ATOM 1377 C C . ARG A 1 187 ? 17.469 -4.561 2.205 1.00 92.12 187 ARG A C 1
ATOM 1379 O O . ARG A 1 187 ? 16.756 -5.328 2.845 1.00 92.12 187 ARG A O 1
ATOM 1386 N N . SER A 1 188 ? 18.619 -4.076 2.672 1.00 91.62 188 SER A N 1
ATOM 1387 C CA . SER A 1 188 ? 19.139 -4.409 3.999 1.00 91.62 188 SER A CA 1
ATOM 1388 C C . SER A 1 188 ? 18.163 -3.985 5.099 1.00 91.62 188 SER A C 1
ATOM 1390 O O . SER A 1 188 ? 17.877 -4.757 6.015 1.00 91.62 188 SER A O 1
ATOM 1392 N N . PHE A 1 189 ? 17.584 -2.790 4.970 1.00 95.19 189 PHE A N 1
ATOM 1393 C CA . PHE A 1 189 ? 16.596 -2.253 5.895 1.00 95.19 189 PHE A CA 1
ATOM 1394 C C . PHE A 1 189 ? 15.351 -3.143 5.988 1.00 95.19 189 PHE A C 1
ATOM 1396 O O . PHE A 1 189 ? 14.999 -3.559 7.092 1.00 95.19 189 PHE A O 1
ATOM 1403 N N . LEU A 1 190 ? 14.717 -3.482 4.858 1.00 93.25 190 LEU A N 1
ATOM 1404 C CA . LEU A 1 190 ? 13.506 -4.313 4.832 1.00 93.25 190 LEU A CA 1
ATOM 1405 C C . LEU A 1 190 ? 13.770 -5.723 5.370 1.00 93.25 190 LEU A C 1
ATOM 1407 O O . LEU A 1 190 ? 13.027 -6.198 6.226 1.00 93.25 190 LEU A O 1
ATOM 1411 N N . LYS A 1 191 ? 14.886 -6.346 4.979 1.00 88.00 191 LYS A N 1
ATOM 1412 C CA . LYS A 1 191 ? 15.305 -7.647 5.521 1.00 88.00 191 LYS A CA 1
ATOM 1413 C C . LYS A 1 191 ? 15.532 -7.613 7.035 1.00 88.00 191 LYS A C 1
ATOM 1415 O O . LYS A 1 191 ? 15.261 -8.588 7.737 1.00 88.00 191 LYS A O 1
ATOM 1420 N N . THR A 1 192 ? 16.039 -6.495 7.550 1.00 87.88 192 THR A N 1
ATOM 1421 C CA . THR A 1 192 ? 16.269 -6.314 8.989 1.00 87.88 192 THR A CA 1
ATOM 1422 C C . THR A 1 192 ? 14.953 -6.137 9.748 1.00 87.88 192 THR A C 1
ATOM 1424 O O . THR A 1 192 ? 14.863 -6.604 10.879 1.00 87.88 192 THR A O 1
ATOM 1427 N N . GLN A 1 193 ? 13.904 -5.561 9.140 1.00 90.25 193 GLN A N 1
ATOM 1428 C CA . GLN A 1 193 ? 12.594 -5.404 9.798 1.00 90.25 193 GLN A CA 1
ATOM 1429 C C . GLN A 1 193 ? 12.019 -6.738 10.291 1.00 90.25 193 GLN A C 1
ATOM 1431 O O . GLN A 1 193 ? 11.469 -6.789 11.388 1.00 90.25 193 GLN A O 1
ATOM 1436 N N . ALA A 1 194 ? 12.193 -7.827 9.534 1.00 80.19 194 ALA A N 1
ATOM 1437 C CA . ALA A 1 194 ? 11.701 -9.154 9.917 1.00 80.19 194 ALA A CA 1
ATOM 1438 C C . ALA A 1 194 ? 12.396 -9.715 11.176 1.00 80.19 194 ALA A C 1
ATOM 1440 O O . ALA A 1 194 ? 11.817 -10.526 11.906 1.00 80.19 194 ALA A O 1
ATOM 1441 N N . GLN A 1 195 ? 13.629 -9.268 11.431 1.00 83.12 195 GLN A N 1
ATOM 1442 C CA . GLN A 1 195 ? 14.493 -9.729 12.521 1.00 83.12 195 GLN A CA 1
ATOM 1443 C C . GLN A 1 195 ? 14.339 -8.899 13.798 1.00 83.12 195 GLN A C 1
ATOM 1445 O O . GLN A 1 195 ? 14.832 -9.304 14.848 1.00 83.12 195 GLN A O 1
ATOM 1450 N N . LEU A 1 196 ? 13.680 -7.740 13.725 1.00 84.75 196 LEU A N 1
ATOM 1451 C CA . LEU A 1 196 ? 13.423 -6.932 14.909 1.00 84.75 196 LEU A CA 1
ATOM 1452 C C . LEU A 1 196 ? 12.472 -7.677 15.848 1.00 84.75 196 LEU A C 1
ATOM 1454 O O . LEU A 1 196 ? 11.450 -8.208 15.415 1.00 84.75 196 LEU A O 1
ATOM 1458 N N . GLU A 1 197 ? 12.768 -7.639 17.150 1.00 83.44 197 GLU A N 1
ATOM 1459 C CA . GLU A 1 197 ? 11.840 -8.111 18.192 1.00 83.44 197 GLU A CA 1
ATOM 1460 C C . GLU A 1 197 ? 10.485 -7.407 18.069 1.00 83.44 197 GLU A C 1
ATOM 1462 O O . GLU A 1 197 ? 9.421 -8.002 18.233 1.00 83.44 197 GLU A O 1
ATOM 1467 N N . ARG A 1 198 ? 10.539 -6.118 17.722 1.00 85.44 198 ARG A N 1
ATOM 1468 C CA . ARG A 1 198 ? 9.384 -5.285 17.426 1.00 85.44 198 ARG A CA 1
ATOM 1469 C C . ARG A 1 198 ? 9.335 -4.999 15.930 1.00 85.44 198 ARG A C 1
ATOM 1471 O O . ARG A 1 198 ? 9.970 -4.061 15.452 1.00 85.44 198 ARG A O 1
ATOM 1478 N N . ARG A 1 199 ? 8.554 -5.809 15.221 1.00 91.81 199 ARG A N 1
ATOM 1479 C CA . ARG A 1 199 ? 8.256 -5.633 13.796 1.00 91.81 199 ARG A CA 1
ATOM 1480 C C . ARG A 1 199 ? 7.267 -4.482 13.577 1.00 91.81 199 ARG A C 1
ATOM 1482 O O . ARG A 1 199 ? 6.481 -4.178 14.486 1.00 91.81 199 ARG A O 1
ATOM 1489 N N . PRO A 1 200 ? 7.283 -3.852 12.392 1.00 94.88 200 PRO A N 1
ATOM 1490 C CA . PRO A 1 200 ? 6.224 -2.935 12.008 1.00 94.88 200 PRO A CA 1
ATOM 1491 C C . PRO A 1 200 ? 4.900 -3.683 11.858 1.00 94.88 200 PRO A C 1
ATOM 1493 O O . PRO A 1 200 ? 4.864 -4.845 11.465 1.00 94.88 200 PRO A O 1
ATOM 1496 N N . ASP A 1 201 ? 3.809 -2.989 12.149 1.00 96.31 201 ASP A N 1
ATOM 1497 C CA . ASP A 1 201 ? 2.457 -3.520 12.003 1.00 96.31 201 ASP A CA 1
ATOM 1498 C C . ASP A 1 201 ? 2.020 -3.464 10.528 1.00 96.31 201 ASP A C 1
ATOM 1500 O O . ASP A 1 201 ? 1.280 -4.317 10.042 1.00 96.31 201 ASP A O 1
ATOM 1504 N N . THR A 1 202 ? 2.501 -2.459 9.786 1.00 97.62 202 THR A N 1
ATOM 1505 C CA . THR A 1 202 ? 2.203 -2.292 8.359 1.00 97.62 202 THR A CA 1
ATOM 1506 C C . THR A 1 202 ? 3.386 -1.677 7.609 1.00 97.62 202 THR A C 1
ATOM 1508 O O . THR A 1 202 ? 4.024 -0.743 8.102 1.00 97.62 202 THR A O 1
ATOM 1511 N N . ILE A 1 203 ? 3.644 -2.139 6.384 1.00 98.25 203 ILE A N 1
ATOM 1512 C CA . ILE A 1 203 ? 4.514 -1.469 5.411 1.00 98.25 203 ILE A CA 1
ATOM 1513 C C . ILE A 1 203 ? 3.660 -0.988 4.240 1.00 98.25 203 ILE A C 1
ATOM 1515 O O . ILE A 1 203 ? 2.983 -1.768 3.569 1.00 98.25 203 ILE A O 1
ATOM 1519 N N . VAL A 1 204 ? 3.696 0.320 4.000 1.00 98.38 204 VAL A N 1
ATOM 1520 C CA . VAL A 1 204 ? 2.931 0.989 2.950 1.00 98.38 204 VAL A CA 1
ATOM 1521 C C . VAL A 1 204 ? 3.855 1.359 1.800 1.00 98.38 204 VAL A C 1
ATOM 1523 O O . VAL A 1 204 ? 4.811 2.112 1.988 1.00 98.38 204 VAL A O 1
ATOM 1526 N N . PHE A 1 205 ? 3.518 0.895 0.600 1.00 98.44 205 PHE A N 1
ATOM 1527 C CA . PHE A 1 205 ? 4.216 1.208 -0.641 1.00 98.44 205 PHE A CA 1
ATOM 1528 C C . PHE A 1 205 ? 3.370 2.138 -1.511 1.00 98.44 205 PHE A C 1
ATOM 1530 O O . PHE A 1 205 ? 2.223 1.840 -1.843 1.00 98.44 205 PHE A O 1
ATOM 1537 N N . TYR A 1 206 ? 3.933 3.267 -1.929 1.00 97.81 206 TYR A N 1
ATOM 1538 C CA . TYR A 1 206 ? 3.311 4.143 -2.925 1.00 97.81 206 TYR A CA 1
ATOM 1539 C C . TYR A 1 206 ? 4.370 4.862 -3.761 1.00 97.81 206 TYR A C 1
ATOM 1541 O O . TYR A 1 206 ? 5.570 4.753 -3.506 1.00 97.81 206 TYR A O 1
ATOM 1549 N N . ASN A 1 207 ? 3.925 5.594 -4.785 1.00 97.00 207 ASN A N 1
ATOM 1550 C CA . ASN A 1 207 ? 4.795 6.167 -5.810 1.00 97.00 207 ASN A CA 1
ATOM 1551 C C . ASN A 1 207 ? 5.693 5.064 -6.407 1.00 97.00 207 ASN A C 1
ATOM 1553 O O . ASN A 1 207 ? 5.196 3.972 -6.675 1.00 97.00 207 ASN A O 1
ATOM 1557 N N . ARG A 1 208 ? 7.001 5.289 -6.581 1.00 96.94 208 ARG A N 1
ATOM 1558 C CA . ARG A 1 208 ? 7.922 4.277 -7.123 1.00 96.94 208 ARG A CA 1
ATOM 1559 C C . ARG A 1 208 ? 8.172 3.105 -6.168 1.00 96.94 208 ARG A C 1
ATOM 1561 O O . ARG A 1 208 ? 8.753 2.115 -6.593 1.00 96.94 208 ARG A O 1
ATOM 1568 N N . GLY A 1 209 ? 7.724 3.179 -4.913 1.00 97.44 209 GLY A N 1
ATOM 1569 C CA . GLY A 1 209 ? 7.822 2.064 -3.971 1.00 97.44 209 GLY A CA 1
ATOM 1570 C C . GLY A 1 209 ? 7.045 0.827 -4.433 1.00 97.44 209 GLY A C 1
ATOM 1571 O O . GLY A 1 209 ? 7.476 -0.288 -4.164 1.00 97.44 209 GLY A O 1
ATOM 1572 N N . VAL A 1 210 ? 5.956 0.995 -5.197 1.00 98.00 210 VAL A N 1
ATOM 1573 C CA . VAL A 1 210 ? 5.111 -0.139 -5.629 1.00 98.00 210 VAL A CA 1
ATOM 1574 C C . VAL A 1 210 ? 5.828 -1.128 -6.551 1.00 98.00 210 VAL A C 1
ATOM 1576 O O . VAL A 1 210 ? 5.446 -2.293 -6.593 1.00 98.00 210 VAL A O 1
ATOM 1579 N N . PHE A 1 211 ? 6.905 -0.709 -7.228 1.00 97.81 211 PHE A N 1
ATOM 1580 C CA . PHE A 1 211 ? 7.738 -1.605 -8.040 1.00 97.81 211 PHE A CA 1
ATOM 1581 C C . PHE A 1 211 ? 8.345 -2.738 -7.209 1.00 97.81 211 PHE A C 1
ATOM 1583 O O . PHE A 1 211 ? 8.563 -3.827 -7.729 1.00 97.81 211 PHE A O 1
ATOM 1590 N N . LEU A 1 212 ? 8.594 -2.501 -5.918 1.00 97.62 212 LEU A N 1
ATOM 1591 C CA . LEU A 1 212 ? 9.200 -3.492 -5.032 1.00 97.62 212 LEU A CA 1
ATOM 1592 C C . LEU A 1 212 ? 8.254 -4.658 -4.727 1.00 97.62 212 LEU A C 1
ATOM 1594 O O . LEU A 1 212 ? 8.733 -5.758 -4.466 1.00 97.62 212 LEU A O 1
ATOM 1598 N N . CYS A 1 213 ? 6.941 -4.427 -4.809 1.00 97.94 213 CYS A N 1
ATOM 1599 C CA . CYS A 1 213 ? 5.894 -5.431 -4.616 1.00 97.94 213 CYS A CA 1
ATOM 1600 C C . CYS A 1 213 ? 5.552 -6.202 -5.903 1.00 97.94 213 CYS A C 1
ATOM 1602 O O . CYS A 1 213 ? 4.629 -7.014 -5.891 1.00 97.94 213 CYS A O 1
ATOM 1604 N N . CYS A 1 214 ? 6.237 -5.924 -7.017 1.00 98.06 214 CYS A N 1
ATOM 1605 C CA . CYS A 1 214 ? 5.914 -6.478 -8.330 1.00 98.06 214 CYS A CA 1
ATOM 1606 C C . CYS A 1 214 ? 6.983 -7.457 -8.837 1.00 98.06 214 CYS A C 1
ATOM 1608 O O . CYS A 1 214 ? 8.149 -7.395 -8.443 1.00 98.06 214 CYS A O 1
ATOM 1610 N N . GLU A 1 215 ? 6.595 -8.340 -9.758 1.00 97.25 215 GLU A N 1
ATOM 1611 C CA . GLU A 1 215 ? 7.479 -9.286 -10.441 1.00 97.25 215 GLU A CA 1
ATOM 1612 C C . GLU A 1 215 ? 8.748 -8.613 -10.979 1.00 97.25 215 GLU A C 1
ATOM 1614 O O . GLU A 1 215 ? 8.699 -7.542 -11.590 1.00 97.25 215 GLU A O 1
ATOM 1619 N N . GLY A 1 216 ? 9.898 -9.261 -10.780 1.00 93.62 216 GLY A N 1
ATOM 1620 C CA . GLY A 1 216 ? 11.214 -8.727 -11.144 1.00 93.62 216 GLY A CA 1
ATOM 1621 C C . GLY A 1 216 ? 11.877 -7.877 -10.055 1.00 93.62 216 GLY A C 1
ATOM 1622 O O . GLY A 1 216 ? 13.045 -7.521 -10.197 1.00 93.62 216 GLY A O 1
ATOM 1623 N N . SER A 1 217 ? 11.180 -7.582 -8.953 1.00 95.12 217 SER A N 1
ATOM 1624 C CA . SER A 1 217 ? 11.803 -7.005 -7.763 1.00 95.12 217 SER A CA 1
ATOM 1625 C C . SER A 1 217 ? 12.736 -8.022 -7.087 1.00 95.12 217 SER A C 1
ATOM 1627 O O . SER A 1 217 ? 12.327 -9.159 -6.840 1.00 95.12 217 SER A O 1
ATOM 1629 N N . PRO A 1 218 ? 13.968 -7.631 -6.709 1.00 91.00 218 PRO A N 1
ATOM 1630 C CA . PRO A 1 218 ? 14.875 -8.497 -5.958 1.00 91.00 218 PRO A CA 1
ATOM 1631 C C . PRO A 1 218 ? 14.464 -8.665 -4.484 1.00 91.00 218 PRO A C 1
ATOM 1633 O O . PRO A 1 218 ? 15.188 -9.315 -3.739 1.00 91.00 218 PRO A O 1
ATOM 1636 N N . LEU A 1 219 ? 13.359 -8.043 -4.052 1.00 92.62 219 LEU A N 1
ATOM 1637 C CA . LEU A 1 219 ? 12.886 -8.032 -2.664 1.00 92.62 219 LEU A CA 1
ATOM 1638 C C . LEU A 1 219 ? 11.646 -8.892 -2.427 1.00 92.62 219 LEU A C 1
ATOM 1640 O O . LEU A 1 219 ? 11.144 -8.909 -1.311 1.00 92.62 219 LEU A O 1
ATOM 1644 N N . LEU A 1 220 ? 11.118 -9.580 -3.443 1.00 95.31 220 LEU A N 1
ATOM 1645 C CA . LEU A 1 220 ? 9.847 -10.300 -3.300 1.00 95.31 220 LEU A CA 1
ATOM 1646 C C . LEU A 1 220 ? 9.888 -11.348 -2.190 1.00 95.31 220 LEU A C 1
ATOM 1648 O O . LEU A 1 220 ? 8.947 -11.429 -1.407 1.00 95.31 220 LEU A O 1
ATOM 1652 N N . ASP A 1 221 ? 10.979 -12.102 -2.085 1.00 92.88 221 ASP A N 1
ATOM 1653 C CA . ASP A 1 221 ? 11.109 -13.132 -1.053 1.00 92.88 221 ASP A CA 1
ATOM 1654 C C . ASP A 1 221 ? 11.256 -12.518 0.347 1.00 92.88 221 ASP A C 1
ATOM 1656 O O . ASP A 1 221 ? 10.645 -13.004 1.296 1.00 92.88 221 ASP A O 1
ATOM 1660 N N . ASP A 1 222 ? 11.978 -11.398 0.474 1.00 91.75 222 ASP A N 1
ATOM 1661 C CA . ASP A 1 222 ? 12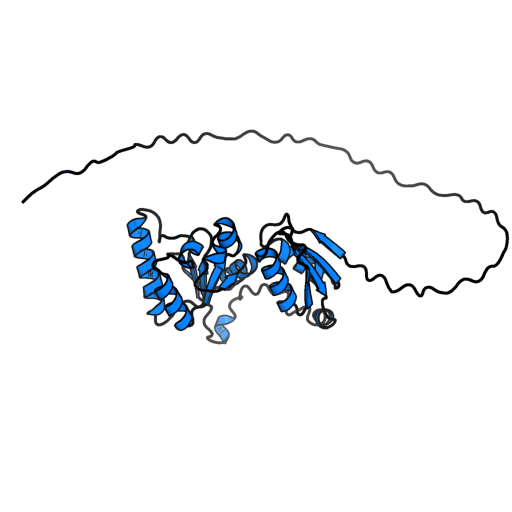.076 -10.657 1.737 1.00 91.75 222 ASP A CA 1
ATOM 1662 C C . ASP A 1 222 ? 10.707 -10.082 2.159 1.00 91.75 222 ASP A C 1
ATOM 1664 O O . ASP A 1 222 ? 10.351 -10.112 3.338 1.00 91.75 222 ASP A O 1
ATOM 1668 N N . LEU A 1 223 ? 9.913 -9.575 1.207 1.00 96.44 223 LEU A N 1
ATOM 1669 C CA . LEU A 1 223 ? 8.568 -9.054 1.468 1.00 96.44 223 LEU A CA 1
ATOM 1670 C C . LEU A 1 223 ? 7.582 -10.173 1.841 1.00 96.44 223 LEU A C 1
ATOM 1672 O O . LEU A 1 223 ? 6.793 -9.991 2.762 1.00 96.44 223 LEU A O 1
ATOM 1676 N N . ARG A 1 224 ? 7.655 -11.347 1.205 1.00 95.69 224 ARG A N 1
ATOM 1677 C CA . ARG A 1 224 ? 6.850 -12.519 1.602 1.00 95.69 224 ARG A CA 1
ATOM 1678 C C . ARG A 1 224 ? 7.199 -12.998 3.003 1.00 95.69 224 ARG A C 1
ATOM 1680 O O . ARG A 1 224 ? 6.301 -13.243 3.800 1.00 95.69 224 ARG A O 1
ATOM 1687 N N . ALA A 1 225 ? 8.489 -13.051 3.334 1.00 92.12 225 ALA A N 1
ATOM 1688 C CA . ALA A 1 225 ? 8.933 -13.399 4.680 1.00 92.12 225 ALA A CA 1
ATOM 1689 C C . ALA A 1 225 ? 8.406 -12.409 5.736 1.00 92.12 225 ALA A C 1
ATOM 1691 O O . ALA A 1 225 ? 8.112 -12.804 6.863 1.00 92.12 225 ALA A O 1
ATOM 1692 N N . LEU A 1 226 ? 8.252 -11.126 5.385 1.00 94.50 226 LEU A N 1
ATOM 1693 C CA . LEU A 1 226 ? 7.607 -10.133 6.249 1.00 94.50 226 LEU A CA 1
ATOM 1694 C C . LEU A 1 226 ? 6.106 -10.410 6.434 1.00 94.50 226 LEU A C 1
ATOM 1696 O O . LEU A 1 226 ? 5.633 -10.342 7.569 1.00 94.50 226 LEU A O 1
ATOM 1700 N N . GLU A 1 227 ? 5.372 -10.765 5.375 1.00 95.38 227 GLU A N 1
ATOM 1701 C CA . GLU A 1 227 ? 3.957 -11.163 5.492 1.00 95.38 227 GLU A CA 1
ATOM 1702 C C . GLU A 1 227 ? 3.786 -12.409 6.367 1.00 95.38 227 GLU A C 1
ATOM 1704 O O . GLU A 1 227 ? 2.965 -12.415 7.284 1.00 95.38 227 GLU A O 1
ATOM 1709 N N . GLU A 1 228 ? 4.610 -13.437 6.150 1.00 93.12 228 GLU A N 1
ATOM 1710 C CA . GLU A 1 228 ? 4.640 -14.654 6.974 1.00 93.12 228 GLU A CA 1
ATOM 1711 C C . GLU A 1 228 ? 4.972 -14.346 8.441 1.00 93.12 228 GLU A C 1
ATOM 1713 O O . GLU A 1 228 ? 4.460 -14.985 9.361 1.00 93.12 228 GLU A O 1
ATOM 1718 N N . ALA A 1 229 ? 5.793 -13.321 8.673 1.00 90.12 229 ALA A N 1
ATOM 1719 C CA . ALA A 1 229 ? 6.136 -12.812 9.993 1.00 90.12 229 ALA A CA 1
ATOM 1720 C C . ALA A 1 229 ? 5.035 -11.939 10.636 1.00 90.12 229 ALA A C 1
ATOM 1722 O O . ALA A 1 229 ? 5.250 -11.431 11.745 1.00 90.12 229 ALA A O 1
ATOM 1723 N N . GLY A 1 230 ? 3.881 -11.781 9.977 1.00 91.94 230 GLY A N 1
ATOM 1724 C CA . GLY A 1 230 ? 2.703 -11.064 10.468 1.00 91.94 230 GLY A CA 1
ATOM 1725 C C . GLY A 1 230 ? 2.669 -9.572 10.135 1.00 91.94 230 GLY A C 1
ATOM 1726 O O . GLY A 1 230 ? 1.849 -8.849 10.699 1.00 91.94 230 GLY A O 1
ATOM 1727 N N . VAL A 1 231 ? 3.552 -9.091 9.257 1.00 96.00 231 VAL A N 1
ATOM 1728 C CA . VAL A 1 231 ? 3.585 -7.686 8.833 1.00 96.00 231 VAL A CA 1
ATOM 1729 C C . VAL A 1 231 ? 2.611 -7.477 7.677 1.00 96.00 231 VAL A C 1
ATOM 1731 O O . VAL A 1 231 ? 2.727 -8.122 6.640 1.00 96.00 231 VAL A O 1
ATOM 1734 N N . GLU A 1 232 ? 1.674 -6.539 7.812 1.00 97.50 232 GLU A N 1
ATOM 1735 C CA . GLU A 1 232 ? 0.749 -6.231 6.719 1.00 97.50 232 GLU A CA 1
ATOM 1736 C C . GLU A 1 232 ? 1.458 -5.428 5.615 1.00 97.50 232 GLU A C 1
ATOM 1738 O O . GLU A 1 232 ? 2.001 -4.353 5.873 1.00 97.50 232 GLU A O 1
ATOM 1743 N N . ILE A 1 233 ? 1.421 -5.906 4.369 1.00 98.31 233 ILE A N 1
ATOM 1744 C CA . ILE A 1 233 ? 1.962 -5.181 3.212 1.00 98.31 233 ILE A CA 1
ATOM 1745 C C . ILE A 1 233 ? 0.818 -4.620 2.374 1.00 98.31 233 ILE A C 1
ATOM 1747 O O . ILE A 1 233 ? -0.031 -5.363 1.878 1.00 98.31 233 ILE A O 1
ATOM 1751 N N . ILE A 1 234 ? 0.812 -3.299 2.172 1.00 98.25 234 ILE A N 1
ATOM 1752 C CA . ILE A 1 234 ? -0.175 -2.635 1.316 1.00 98.25 234 ILE A CA 1
ATOM 1753 C C . ILE A 1 234 ? 0.490 -1.768 0.248 1.00 98.25 234 ILE A C 1
ATOM 1755 O O . ILE A 1 234 ? 1.429 -1.023 0.527 1.00 98.25 234 ILE A O 1
ATOM 1759 N N . ALA A 1 235 ? -0.025 -1.836 -0.979 1.00 98.06 235 ALA A N 1
ATOM 1760 C CA . ALA A 1 235 ? 0.480 -1.080 -2.121 1.00 98.06 235 ALA A CA 1
ATOM 1761 C C . ALA A 1 235 ? -0.604 -0.182 -2.729 1.00 98.06 235 ALA A C 1
ATOM 1763 O O . ALA A 1 235 ? -1.742 -0.606 -2.947 1.00 98.06 235 ALA A O 1
ATOM 1764 N N . CYS A 1 236 ? -0.249 1.071 -3.009 1.00 97.56 236 CYS A N 1
ATOM 1765 C CA . CYS A 1 236 ? -1.157 2.059 -3.578 1.00 97.56 236 CYS A CA 1
ATOM 1766 C C . CYS A 1 236 ? -1.620 1.643 -4.978 1.00 97.56 236 CYS A C 1
ATOM 1768 O O . CYS A 1 236 ? -0.842 1.645 -5.937 1.00 97.56 236 CYS A O 1
ATOM 1770 N N . GLY A 1 237 ? -2.915 1.369 -5.099 1.00 93.31 237 GLY A N 1
ATOM 1771 C CA . GLY A 1 237 ? -3.553 0.955 -6.336 1.00 93.31 237 GLY A CA 1
ATOM 1772 C C . GLY A 1 237 ? -3.427 1.958 -7.476 1.00 93.31 237 GLY A C 1
ATOM 1773 O O . GLY A 1 237 ? -3.120 1.579 -8.600 1.00 93.31 237 GLY A O 1
ATOM 1774 N N . THR A 1 238 ? -3.566 3.253 -7.185 1.00 91.50 238 THR A N 1
ATOM 1775 C CA . THR A 1 238 ? -3.388 4.310 -8.193 1.00 91.50 238 THR A CA 1
ATOM 1776 C C . THR A 1 238 ? -1.987 4.284 -8.798 1.00 91.50 238 THR A C 1
ATOM 1778 O O . THR A 1 238 ? -1.831 4.502 -9.994 1.00 91.50 238 THR A O 1
ATOM 1781 N N . CYS A 1 239 ? -0.959 4.005 -7.988 1.00 95.94 239 CYS A N 1
ATOM 1782 C CA . CYS A 1 239 ? 0.418 3.921 -8.468 1.00 95.94 239 CYS A CA 1
ATOM 1783 C C . CYS A 1 239 ? 0.639 2.668 -9.320 1.00 95.94 239 CYS A C 1
ATOM 1785 O O . CYS A 1 239 ? 1.291 2.762 -10.354 1.00 95.94 239 CYS A O 1
ATOM 1787 N N . LEU A 1 240 ? 0.072 1.524 -8.921 1.00 96.38 240 LEU A N 1
ATOM 1788 C CA . LEU A 1 240 ? 0.123 0.297 -9.722 1.00 96.38 240 LEU A CA 1
ATOM 1789 C C . LEU A 1 240 ? -0.528 0.495 -11.094 1.00 96.38 240 LEU A C 1
ATOM 1791 O O . LEU A 1 240 ? 0.075 0.132 -12.097 1.00 96.38 240 LEU A O 1
ATOM 1795 N N . ASN A 1 241 ? -1.702 1.130 -11.148 1.00 91.12 241 ASN A N 1
ATOM 1796 C CA . ASN A 1 241 ? -2.357 1.478 -12.411 1.00 91.12 241 ASN A CA 1
ATOM 1797 C C . ASN A 1 241 ? -1.504 2.429 -13.254 1.00 91.12 241 ASN A C 1
ATOM 1799 O O . ASN A 1 241 ? -1.288 2.180 -14.432 1.00 91.12 241 ASN A O 1
ATOM 1803 N N . PHE A 1 242 ? -1.010 3.514 -12.650 1.00 94.69 242 PHE A N 1
ATOM 1804 C CA . PHE A 1 242 ? -0.243 4.541 -13.359 1.00 94.69 242 PHE A CA 1
ATOM 1805 C C . PHE A 1 242 ? 1.040 3.992 -13.999 1.00 94.69 242 PHE A C 1
ATOM 1807 O O . PHE A 1 242 ? 1.435 4.451 -15.065 1.00 94.69 242 PHE A O 1
ATOM 1814 N N . PHE A 1 243 ? 1.694 3.024 -13.353 1.00 96.00 243 PHE A N 1
ATOM 1815 C CA . PHE A 1 243 ? 2.888 2.365 -13.886 1.00 96.00 243 PHE A CA 1
ATOM 1816 C C . PHE A 1 243 ? 2.588 1.085 -14.677 1.00 96.00 243 PHE A C 1
ATOM 1818 O O . PHE A 1 243 ? 3.534 0.398 -15.054 1.00 96.00 243 PHE A O 1
ATOM 1825 N N . GLU A 1 244 ? 1.311 0.754 -14.903 1.00 96.56 244 GLU A N 1
ATOM 1826 C CA . GLU A 1 244 ? 0.881 -0.455 -15.621 1.00 96.56 244 GLU A CA 1
ATOM 1827 C C . GLU A 1 244 ? 1.448 -1.748 -14.992 1.00 96.56 244 GLU A C 1
ATOM 1829 O O . GLU A 1 244 ? 1.908 -2.668 -15.664 1.00 96.56 244 GLU A O 1
ATOM 1834 N N . LEU A 1 245 ? 1.448 -1.807 -13.655 1.00 95.88 245 LEU A N 1
ATOM 1835 C CA . LEU A 1 245 ? 2.018 -2.899 -12.856 1.00 95.88 245 LEU A CA 1
ATOM 1836 C C . LEU A 1 245 ? 0.971 -3.820 -12.217 1.00 95.88 245 LEU A C 1
ATOM 1838 O O . LEU A 1 245 ? 1.348 -4.720 -11.471 1.00 95.88 245 LEU A O 1
ATOM 1842 N N . VAL A 1 246 ? -0.323 -3.609 -12.472 1.00 92.69 246 VAL A N 1
ATOM 1843 C CA . VAL A 1 246 ? -1.414 -4.371 -11.830 1.00 92.69 246 VAL A CA 1
ATOM 1844 C C . VAL A 1 246 ? -1.243 -5.876 -12.034 1.00 92.69 246 VAL A C 1
ATOM 1846 O O . VAL A 1 246 ? -1.269 -6.620 -11.058 1.00 92.69 246 VAL A O 1
ATOM 1849 N N . ASP A 1 247 ? -0.973 -6.306 -13.267 1.00 96.00 247 ASP A N 1
ATOM 1850 C CA . ASP A 1 247 ? -0.816 -7.727 -13.614 1.00 96.00 247 ASP A CA 1
ATOM 1851 C C . ASP A 1 247 ? 0.497 -8.334 -13.106 1.00 96.00 247 ASP A C 1
ATOM 1853 O O . ASP A 1 247 ? 0.668 -9.548 -13.099 1.00 96.00 247 ASP A O 1
ATOM 1857 N N . ARG A 1 248 ? 1.433 -7.486 -12.671 1.00 97.12 248 ARG A N 1
ATOM 1858 C CA . ARG A 1 248 ? 2.737 -7.881 -12.132 1.00 97.12 248 ARG A CA 1
ATOM 1859 C C . ARG A 1 248 ? 2.788 -7.782 -10.614 1.00 97.12 248 ARG A C 1
ATOM 1861 O O . ARG A 1 248 ? 3.842 -8.029 -10.035 1.00 97.12 248 ARG A O 1
ATOM 1868 N N . PHE A 1 249 ? 1.708 -7.369 -9.958 1.00 97.75 249 PHE A N 1
ATOM 1869 C CA . PHE A 1 249 ? 1.663 -7.240 -8.509 1.00 97.75 249 PHE A CA 1
ATOM 1870 C C . PHE A 1 249 ? 1.743 -8.625 -7.852 1.00 97.75 249 PHE A C 1
ATOM 1872 O O . PHE A 1 249 ? 0.917 -9.492 -8.120 1.00 97.75 249 PHE A O 1
ATOM 1879 N N . ALA A 1 250 ? 2.749 -8.839 -7.001 1.00 97.75 250 ALA A N 1
ATOM 1880 C CA . ALA A 1 250 ? 3.157 -10.178 -6.575 1.00 97.75 250 ALA A CA 1
ATOM 1881 C C . ALA A 1 250 ? 3.114 -10.415 -5.056 1.00 97.75 250 ALA A C 1
ATOM 1883 O O . ALA A 1 250 ? 3.129 -11.574 -4.636 1.00 97.75 250 ALA A O 1
ATOM 1884 N N . VAL A 1 251 ? 3.126 -9.357 -4.233 1.00 97.56 251 VAL A N 1
ATOM 1885 C CA . VAL A 1 251 ? 3.197 -9.447 -2.761 1.00 97.56 251 VAL A CA 1
ATOM 1886 C C . VAL A 1 251 ? 2.378 -8.329 -2.113 1.00 97.56 251 VAL A C 1
ATOM 1888 O O . VAL A 1 251 ? 2.510 -7.167 -2.505 1.00 97.56 251 VAL A O 1
ATOM 1891 N N . GLY A 1 252 ? 1.586 -8.658 -1.088 1.00 96.94 252 GLY A N 1
ATOM 1892 C CA . GLY A 1 252 ? 0.739 -7.706 -0.372 1.00 96.94 252 GLY A CA 1
ATOM 1893 C C . GLY A 1 252 ? -0.689 -7.577 -0.895 1.00 96.94 252 GLY A C 1
ATOM 1894 O O . GLY A 1 252 ? -1.181 -8.339 -1.726 1.00 96.94 252 GLY A O 1
ATOM 1895 N N . ARG A 1 253 ? -1.363 -6.534 -0.409 1.00 97.19 253 ARG A N 1
ATOM 1896 C CA . ARG A 1 253 ? -2.733 -6.157 -0.772 1.00 97.19 253 ARG A CA 1
ATOM 1897 C C . ARG A 1 253 ? -2.777 -4.796 -1.461 1.00 97.19 253 ARG A C 1
ATOM 1899 O O . ARG A 1 253 ? -2.192 -3.822 -0.992 1.00 97.19 253 ARG A O 1
ATOM 1906 N N . VAL A 1 254 ? -3.585 -4.679 -2.514 1.00 96.75 254 VAL A N 1
ATOM 1907 C CA . VAL A 1 254 ? -3.877 -3.378 -3.135 1.00 96.75 254 VAL A CA 1
ATOM 1908 C C . VAL A 1 254 ? -4.782 -2.534 -2.224 1.00 96.75 254 VAL A C 1
ATOM 1910 O O . VAL A 1 254 ? -5.837 -2.993 -1.759 1.00 96.75 254 VAL A O 1
ATOM 1913 N N . THR A 1 255 ? -4.373 -1.290 -1.978 1.00 94.25 255 THR A N 1
ATOM 1914 C CA . THR A 1 255 ? -5.067 -0.298 -1.142 1.00 94.25 255 THR A CA 1
ATOM 1915 C C . THR A 1 255 ? -5.316 1.011 -1.903 1.00 94.25 255 THR A C 1
ATOM 1917 O O . THR A 1 255 ? -4.900 1.179 -3.052 1.00 94.25 255 THR A O 1
ATOM 1920 N N . ASP A 1 256 ? -5.995 1.948 -1.250 1.00 91.75 256 ASP A N 1
ATOM 1921 C CA . ASP A 1 256 ? -6.301 3.281 -1.745 1.00 91.75 256 ASP A CA 1
ATOM 1922 C C . ASP A 1 256 ? -5.728 4.374 -0.827 1.00 91.75 256 ASP A C 1
ATOM 1924 O O . ASP A 1 256 ? -5.191 4.117 0.252 1.00 91.75 256 ASP A O 1
ATOM 1928 N N . MET A 1 257 ? -5.811 5.627 -1.273 1.00 91.88 257 MET A N 1
ATOM 1929 C CA . MET A 1 257 ? -5.229 6.741 -0.522 1.00 91.88 257 MET A CA 1
ATOM 1930 C C . MET A 1 257 ? -5.984 7.051 0.780 1.00 91.88 257 MET A C 1
ATOM 1932 O O . MET A 1 257 ? -5.382 7.571 1.717 1.00 91.88 257 MET A O 1
ATOM 1936 N N . LEU A 1 258 ? -7.285 6.750 0.859 1.00 88.88 258 LEU A N 1
ATOM 1937 C CA . LEU A 1 258 ? -8.076 6.997 2.066 1.00 88.88 258 LEU A CA 1
ATOM 1938 C C . LEU A 1 258 ? -7.612 6.077 3.197 1.00 88.88 258 LEU A C 1
ATOM 1940 O O . LEU A 1 258 ? -7.390 6.532 4.319 1.00 88.88 258 LEU A O 1
ATOM 1944 N N . GLU A 1 259 ? -7.411 4.801 2.887 1.00 92.75 259 GLU A N 1
ATOM 1945 C CA . GLU A 1 259 ? -6.859 3.844 3.832 1.00 92.75 259 GLU A CA 1
ATOM 1946 C C . GLU A 1 259 ? -5.413 4.189 4.210 1.00 92.75 259 GLU A C 1
ATOM 1948 O O . GLU A 1 259 ? -5.098 4.206 5.400 1.00 92.75 259 GLU A O 1
ATOM 1953 N N . ILE A 1 260 ? -4.550 4.532 3.244 1.00 95.31 260 ILE A N 1
ATOM 1954 C CA . ILE A 1 260 ? -3.167 4.958 3.528 1.00 95.31 260 ILE A CA 1
ATOM 1955 C C . ILE A 1 260 ? -3.154 6.144 4.499 1.00 95.31 260 ILE A C 1
ATOM 1957 O O . ILE A 1 260 ? -2.434 6.116 5.498 1.00 95.31 260 ILE A O 1
ATOM 1961 N N . ALA A 1 261 ? -3.965 7.172 4.240 1.00 94.56 261 ALA A N 1
ATOM 1962 C CA . ALA A 1 261 ? -4.058 8.341 5.107 1.00 94.56 261 ALA A CA 1
ATOM 1963 C C . ALA A 1 261 ? -4.523 7.964 6.522 1.00 94.56 261 ALA A C 1
ATOM 1965 O O . ALA A 1 261 ? -3.941 8.437 7.498 1.00 94.56 261 ALA A O 1
ATOM 1966 N N . GLY A 1 262 ? -5.514 7.074 6.642 1.00 93.62 262 GLY A N 1
ATOM 1967 C CA . GLY A 1 262 ? -5.987 6.565 7.931 1.00 93.62 262 GLY A CA 1
ATOM 1968 C C . GLY A 1 262 ? -4.912 5.792 8.699 1.00 93.62 262 GLY A C 1
ATOM 1969 O O . GLY A 1 262 ? -4.704 6.044 9.885 1.00 93.62 262 GLY A O 1
ATOM 1970 N N . ARG A 1 263 ? -4.174 4.902 8.021 1.00 95.25 263 ARG A N 1
ATOM 1971 C CA . ARG A 1 263 ? -3.073 4.123 8.616 1.00 95.25 263 ARG A CA 1
ATOM 1972 C C . ARG A 1 263 ? -1.955 5.021 9.131 1.00 95.25 263 ARG A C 1
ATOM 1974 O O . ARG A 1 263 ? -1.469 4.805 10.235 1.00 95.25 263 ARG A O 1
ATOM 1981 N N . LEU A 1 264 ? -1.570 6.035 8.357 1.00 95.88 264 LEU A N 1
ATOM 1982 C CA . LEU A 1 264 ? -0.532 6.985 8.757 1.00 95.88 264 LEU A CA 1
ATOM 1983 C C . LEU A 1 264 ? -1.001 7.885 9.909 1.00 95.88 264 LEU A C 1
ATOM 1985 O O . LEU A 1 264 ? -0.251 8.086 10.857 1.00 95.88 264 LEU A O 1
ATOM 1989 N N . ALA A 1 265 ? -2.238 8.387 9.874 1.00 94.19 265 ALA A N 1
ATOM 1990 C CA . ALA A 1 265 ? -2.778 9.235 10.939 1.00 94.19 265 ALA A CA 1
ATOM 1991 C C . ALA A 1 265 ? -2.983 8.480 12.266 1.00 94.19 265 ALA A C 1
ATOM 1993 O O . ALA A 1 265 ? -2.801 9.057 13.337 1.00 94.19 265 ALA A O 1
ATOM 1994 N N . GLY A 1 266 ? -3.347 7.195 12.202 1.00 92.25 266 GLY A N 1
ATOM 1995 C CA . GLY A 1 266 ? -3.506 6.326 13.371 1.00 92.25 266 GLY A CA 1
ATOM 1996 C C . GLY A 1 266 ? -2.198 5.720 13.895 1.00 92.25 266 GLY A C 1
ATOM 1997 O O . GLY A 1 266 ? -2.200 5.088 14.954 1.00 92.25 266 GLY A O 1
ATOM 1998 N N . ALA A 1 267 ? -1.082 5.888 13.178 1.00 95.12 267 ALA A N 1
ATOM 1999 C CA . ALA A 1 267 ? 0.205 5.333 13.572 1.00 95.12 267 ALA A CA 1
ATOM 2000 C C . ALA A 1 267 ? 0.741 6.008 14.844 1.00 95.12 267 ALA A C 1
ATOM 2002 O O . ALA A 1 267 ? 0.741 7.229 14.980 1.00 95.12 267 ALA A O 1
ATOM 2003 N N . GLY A 1 268 ? 1.268 5.209 15.772 1.00 95.38 268 GLY A N 1
ATOM 2004 C CA . GLY A 1 268 ? 2.064 5.717 16.889 1.00 95.38 268 GLY A CA 1
ATOM 2005 C C . GLY A 1 268 ? 3.465 6.143 16.466 1.00 95.38 268 GLY A C 1
ATOM 2006 O O . GLY A 1 268 ? 4.059 7.017 17.092 1.00 95.38 268 GLY A O 1
ATOM 2007 N N . SER A 1 269 ? 3.999 5.526 15.413 1.00 95.38 269 SER A N 1
ATOM 2008 C CA . SER A 1 269 ? 5.250 5.938 14.789 1.00 95.38 269 SER A CA 1
ATOM 2009 C C . SER A 1 269 ? 5.260 5.612 13.300 1.00 95.38 269 SER A C 1
ATOM 2011 O O . SER A 1 269 ? 4.739 4.583 12.867 1.00 95.38 269 SER A O 1
ATOM 2013 N N . ILE A 1 270 ? 5.887 6.497 12.525 1.00 96.88 270 ILE A N 1
ATOM 2014 C CA . ILE A 1 270 ? 6.107 6.320 11.091 1.00 96.88 270 ILE A CA 1
ATOM 2015 C C . ILE A 1 270 ? 7.614 6.280 10.848 1.00 96.88 270 ILE A C 1
ATOM 2017 O O . ILE A 1 270 ? 8.337 7.183 11.269 1.00 96.88 270 ILE A O 1
ATOM 2021 N N . VAL A 1 271 ? 8.087 5.238 10.170 1.00 95.88 271 VAL A N 1
ATOM 2022 C CA . VAL A 1 271 ? 9.485 5.097 9.748 1.00 95.88 271 VAL A CA 1
ATOM 2023 C C . VAL A 1 271 ? 9.561 5.316 8.244 1.00 95.88 271 VAL A C 1
ATOM 2025 O O . VAL A 1 271 ? 8.890 4.618 7.486 1.00 95.88 271 VAL A O 1
ATOM 2028 N N . ARG A 1 272 ? 10.385 6.274 7.811 1.00 95.25 272 ARG A N 1
ATOM 2029 C CA . ARG A 1 272 ? 10.584 6.594 6.394 1.00 95.25 272 ARG A CA 1
ATOM 2030 C C . ARG A 1 272 ? 12.051 6.354 6.008 1.00 95.25 272 ARG A C 1
ATOM 2032 O O . ARG A 1 272 ? 12.873 7.213 6.334 1.00 95.25 272 ARG A O 1
ATOM 2039 N N . PRO A 1 273 ? 12.382 5.190 5.419 1.00 89.44 273 PRO A N 1
ATOM 2040 C CA . PRO A 1 273 ? 13.722 4.909 4.913 1.00 89.44 273 PRO A CA 1
ATOM 2041 C C . PRO A 1 273 ? 14.088 5.845 3.749 1.00 89.44 273 PRO A C 1
ATOM 2043 O O . PRO A 1 273 ? 13.187 6.217 2.963 1.00 89.44 273 PRO A O 1
#

Radius of gyration: 28.91 Å; chains: 1; bounding box: 116×60×53 Å